Protein AF-A0A7Y5E3W0-F1 (afdb_monomer_lite)

pLDDT: mean 86.4, std 11.44, range [56.59, 98.62]

Radius of gyration: 54.81 Å; chains: 1; bounding box: 106×85×145 Å

Sequence (217 aa):
RQEARAKLEHLREQVIAARTARKDAIRQASERCRTERLAARERAKALRERAVAELREAVRLERLTARETCSLRRKDASSKDGVARARAELAAERAYRADLRRIEHNNKARTRAHPHVTYVERRTESDDEVRGNIPADLVPLFERVRRGIKGSARMSRTEAFLKYAEEHPDEVLELAEDKTDALIRELQRKEREAARALARGPKRRKYTPEELAAVPF

Foldseek 3Di:
DVVVVVVVVVVVVVVVVVVVVVVVVVVVVVVVVVVVVVVVVVVVVVVVVVVVVVVVVVVVVVVVVVVVVVVVVVCVVVPCVVVVVVVVVVVVVVVVVVVVVVVVVVVVVVCVVCVPQDPVNVQADDLVRLCVVDDVLCNVVCVVCVVVQTADNVGHSNRSSVVVCVVCVVSSVVSVVVVVVVVVVVVVVVVVVVVVVVVPPDPPPPDDPVRVVPDDD

Secondary structure (DSSP, 8-state):
-HHHHHHHHHHHHHHHHHHHHHHHHHHHHHHHHHHHHHHHHHHHHHHHHHHHHHHHHHHHHHHHHHHHHHHHHHHHHT-THHHHHHHHHHHHHHHHHHHHHHHHHHHHHHHHH-TT--HHHHHS--HHHHHHHS-GGGHHHHHHHTTT---BTTB-HHHHHHHHHHH-HHHHHHHHHHHHHHHHHHHHHHHHHHHHHHHS--------HHHHHT---

Structure (mmCIF, N/CA/C/O backbone):
data_AF-A0A7Y5E3W0-F1
#
_entry.id   AF-A0A7Y5E3W0-F1
#
loop_
_atom_site.group_PDB
_atom_site.id
_atom_site.type_symbol
_atom_site.label_atom_id
_atom_site.label_alt_id
_atom_site.label_comp_id
_atom_site.label_asym_id
_atom_site.label_entity_id
_atom_site.label_seq_id
_atom_site.pdbx_PDB_ins_code
_atom_site.Cartn_x
_atom_site.Cartn_y
_atom_site.Cartn_z
_atom_site.occupancy
_atom_site.B_iso_or_equiv
_atom_site.auth_seq_id
_atom_site.auth_comp_id
_atom_site.auth_asym_id
_atom_site.auth_atom_id
_atom_site.pdbx_PDB_model_num
ATOM 1 N N . ARG A 1 1 ? -60.551 -8.807 77.345 1.00 74.25 1 ARG A N 1
ATOM 2 C CA . ARG A 1 1 ? -59.116 -8.758 77.760 1.00 74.25 1 ARG A CA 1
ATOM 3 C C . ARG A 1 1 ? -58.242 -9.747 76.981 1.00 74.25 1 ARG A C 1
ATOM 5 O O . ARG A 1 1 ? -57.172 -9.339 76.556 1.00 74.25 1 ARG A O 1
ATOM 12 N N . GLN A 1 2 ? -58.663 -11.001 76.785 1.00 87.94 2 GLN A N 1
ATOM 13 C CA . GLN A 1 2 ? -57.901 -11.985 75.995 1.00 87.94 2 GLN A CA 1
ATOM 14 C C . GLN A 1 2 ? -57.784 -11.601 74.508 1.00 87.94 2 GLN A C 1
ATOM 16 O O . GLN A 1 2 ? -56.677 -11.578 73.985 1.00 87.94 2 GLN A O 1
ATOM 21 N N . GLU A 1 3 ? -58.870 -11.160 73.868 1.00 89.94 3 GLU A N 1
ATOM 22 C CA . GLU A 1 3 ? -58.856 -10.703 72.462 1.00 89.94 3 GLU A CA 1
ATOM 23 C C . GLU A 1 3 ? -57.866 -9.557 72.202 1.00 89.94 3 GLU A C 1
ATOM 25 O O . GLU A 1 3 ? -57.136 -9.556 71.215 1.00 89.94 3 GLU A O 1
ATOM 30 N N . ALA A 1 4 ? -57.786 -8.594 73.126 1.00 89.69 4 ALA A N 1
ATOM 31 C CA . ALA A 1 4 ? -56.841 -7.485 73.028 1.00 89.69 4 ALA A CA 1
ATOM 32 C C . ALA A 1 4 ? -55.374 -7.954 73.099 1.00 89.69 4 ALA A C 1
ATOM 34 O O . ALA A 1 4 ? -54.520 -7.362 72.442 1.00 89.69 4 ALA A O 1
ATOM 35 N N . ARG A 1 5 ? -55.078 -9.019 73.863 1.00 91.50 5 ARG A N 1
ATOM 36 C CA . ARG A 1 5 ? -53.737 -9.625 73.930 1.00 91.50 5 ARG A CA 1
ATOM 37 C C . ARG A 1 5 ? -53.403 -10.379 72.643 1.00 91.50 5 ARG A C 1
ATOM 39 O O . ARG A 1 5 ? -52.348 -10.119 72.077 1.00 91.50 5 ARG A O 1
ATOM 46 N N . ALA A 1 6 ? -54.330 -11.192 72.137 1.00 93.62 6 ALA A N 1
ATOM 47 C CA . ALA A 1 6 ? -54.163 -11.911 70.872 1.00 93.62 6 ALA A CA 1
ATOM 48 C C . ALA A 1 6 ? -53.932 -10.950 69.690 1.00 93.62 6 ALA A C 1
ATOM 50 O O . ALA A 1 6 ? -53.032 -11.149 68.877 1.00 93.62 6 ALA A O 1
ATOM 51 N N . LYS A 1 7 ? -54.678 -9.837 69.633 1.00 94.00 7 LYS A N 1
ATOM 52 C CA . LYS A 1 7 ? -54.471 -8.791 68.620 1.00 94.00 7 LYS A CA 1
ATOM 53 C C . LYS A 1 7 ? -53.084 -8.145 68.724 1.00 94.00 7 LYS A C 1
ATOM 55 O O . LYS A 1 7 ? -52.468 -7.848 67.705 1.00 94.00 7 LYS A O 1
ATOM 60 N N . LEU A 1 8 ? -52.586 -7.925 69.941 1.00 94.62 8 LEU A N 1
ATOM 61 C CA . LEU A 1 8 ? -51.249 -7.375 70.179 1.00 94.62 8 LEU A CA 1
ATOM 62 C C . LEU A 1 8 ? -50.135 -8.339 69.752 1.00 94.62 8 LEU A C 1
ATOM 64 O O . LEU A 1 8 ? -49.154 -7.897 69.159 1.00 94.62 8 LEU A O 1
ATOM 68 N N . GLU A 1 9 ? -50.280 -9.633 70.039 1.00 95.38 9 GLU A N 1
ATOM 69 C CA . GLU A 1 9 ? -49.346 -10.678 69.597 1.00 95.38 9 GLU A CA 1
ATOM 70 C C . GLU A 1 9 ? -49.300 -10.762 68.073 1.00 95.38 9 GLU A C 1
ATOM 72 O O . GLU A 1 9 ? -48.221 -10.650 67.493 1.00 95.38 9 GLU A O 1
ATOM 77 N N . HIS A 1 10 ? -50.463 -10.787 67.420 1.00 94.88 10 HIS A N 1
ATOM 78 C CA . HIS A 1 10 ? -50.545 -10.780 65.962 1.00 94.88 10 HIS A CA 1
ATOM 79 C C . HIS A 1 10 ? -49.868 -9.548 65.337 1.00 94.88 10 HIS A C 1
ATOM 81 O O . HIS A 1 10 ? -49.092 -9.666 64.390 1.00 94.88 10 HIS A O 1
ATOM 87 N N . LEU A 1 11 ? -50.093 -8.350 65.890 1.00 94.75 11 LEU A N 1
ATOM 88 C CA . LEU A 1 11 ? -49.417 -7.134 65.420 1.00 94.75 11 LEU A CA 1
ATOM 89 C C . LEU A 1 11 ? -47.895 -7.196 65.632 1.00 94.75 11 LEU A C 1
ATOM 91 O O . LEU A 1 11 ? -47.138 -6.706 64.794 1.00 94.75 11 LEU A O 1
ATOM 95 N N . ARG A 1 12 ? -47.418 -7.805 66.725 1.00 95.94 12 ARG A N 1
ATOM 96 C CA . ARG A 1 12 ? -45.977 -8.002 66.961 1.00 95.94 12 ARG A CA 1
ATOM 97 C C . ARG A 1 12 ? -45.369 -8.959 65.942 1.00 95.94 12 ARG A C 1
ATOM 99 O O . ARG A 1 12 ? -44.306 -8.652 65.406 1.00 95.94 12 ARG A O 1
ATOM 106 N N . GLU A 1 13 ? -46.044 -10.064 65.640 1.00 96.56 13 GLU A N 1
ATOM 107 C CA . GLU A 1 13 ? -45.634 -11.005 64.594 1.00 96.56 13 GLU A CA 1
ATOM 108 C C . GLU A 1 13 ? -45.575 -10.323 63.226 1.00 96.56 13 GLU A C 1
ATOM 110 O O . GLU A 1 13 ? -44.563 -10.433 62.534 1.00 96.56 13 GLU A O 1
ATOM 115 N N . GLN A 1 14 ? -46.593 -9.529 62.876 1.00 96.06 14 GLN A N 1
ATOM 116 C CA . GLN A 1 14 ? -46.598 -8.737 61.644 1.00 96.06 14 GLN A CA 1
ATOM 117 C C . GLN A 1 14 ? -45.416 -7.760 61.579 1.00 96.06 14 GLN A C 1
ATOM 119 O O . GLN A 1 14 ? -44.757 -7.653 60.544 1.00 96.06 14 GLN A O 1
ATOM 124 N N . VAL A 1 15 ? -45.094 -7.066 62.677 1.00 97.00 15 VAL A N 1
ATOM 125 C CA . VAL A 1 15 ? -43.944 -6.145 62.727 1.00 97.00 15 VAL A CA 1
ATOM 126 C C . VAL A 1 15 ? -42.619 -6.896 62.580 1.00 97.00 15 VAL A C 1
ATOM 128 O O . VAL A 1 15 ? -41.718 -6.413 61.888 1.00 97.00 15 VAL A O 1
ATOM 131 N N . ILE A 1 16 ? -42.474 -8.068 63.205 1.00 97.44 16 ILE A N 1
ATOM 132 C CA . ILE A 1 16 ? -41.278 -8.908 63.060 1.00 97.44 16 ILE A CA 1
ATOM 133 C C . ILE A 1 16 ? -41.147 -9.382 61.608 1.00 97.44 16 ILE A C 1
ATOM 135 O O . ILE A 1 16 ? -40.085 -9.187 61.016 1.00 97.44 16 ILE A O 1
ATOM 139 N N . ALA A 1 17 ? -42.224 -9.901 61.014 1.00 96.88 17 ALA A N 1
ATOM 140 C CA . ALA A 1 17 ? -42.260 -10.359 59.627 1.00 96.88 17 ALA A CA 1
ATOM 141 C C . ALA A 1 17 ? -41.953 -9.230 58.626 1.00 96.88 17 ALA A C 1
ATOM 143 O O . ALA A 1 17 ? -41.170 -9.406 57.696 1.00 96.88 17 ALA A O 1
ATOM 144 N N . ALA A 1 18 ? -42.492 -8.027 58.839 1.00 97.25 18 ALA A N 1
ATOM 145 C CA . ALA A 1 18 ? -42.183 -6.871 57.999 1.00 97.25 18 ALA A CA 1
ATOM 146 C C . ALA A 1 18 ? -40.703 -6.455 58.112 1.00 97.25 18 ALA A C 1
ATOM 148 O O . ALA A 1 18 ? -40.073 -6.071 57.123 1.00 97.25 18 ALA A O 1
ATOM 149 N N . ARG A 1 19 ? -40.112 -6.551 59.312 1.00 97.50 19 ARG A N 1
ATOM 150 C CA . ARG A 1 19 ? -38.686 -6.259 59.534 1.00 97.50 19 ARG A CA 1
ATOM 151 C C . ARG A 1 19 ? -37.774 -7.295 58.880 1.00 97.50 19 ARG A C 1
ATOM 153 O O . ARG A 1 19 ? -36.750 -6.895 58.324 1.00 97.50 19 ARG A O 1
ATOM 160 N N . THR A 1 20 ? -38.105 -8.585 58.946 1.00 97.44 20 THR A N 1
ATOM 161 C CA . THR A 1 20 ? -37.333 -9.641 58.268 1.00 97.44 20 THR A CA 1
ATOM 162 C C . THR A 1 20 ? -37.442 -9.491 56.755 1.00 97.44 20 THR A C 1
ATOM 164 O O . THR A 1 20 ? -36.410 -9.366 56.100 1.00 97.44 20 THR A O 1
ATOM 167 N N . ALA A 1 21 ? -38.655 -9.315 56.222 1.00 97.12 21 ALA A N 1
ATOM 168 C CA . ALA A 1 21 ? -38.884 -9.080 54.797 1.00 97.12 21 ALA A CA 1
ATOM 169 C C . ALA A 1 21 ? -38.104 -7.863 54.271 1.00 97.12 21 ALA A C 1
ATOM 171 O O . ALA A 1 21 ? -37.456 -7.940 53.228 1.00 97.12 21 ALA A O 1
ATOM 172 N N . ARG A 1 22 ? -38.085 -6.747 55.016 1.00 97.75 22 ARG A N 1
ATOM 173 C CA . ARG A 1 22 ? -37.280 -5.570 54.651 1.00 97.75 22 ARG A CA 1
ATOM 174 C C . ARG A 1 22 ? -35.782 -5.878 54.627 1.00 97.75 22 ARG A C 1
ATOM 176 O O . ARG A 1 22 ? -35.090 -5.434 53.713 1.00 97.75 22 ARG A O 1
ATOM 183 N N . LYS A 1 23 ? -35.262 -6.596 55.629 1.00 97.62 23 LYS A N 1
ATOM 184 C CA . LYS A 1 23 ? -33.840 -6.975 55.679 1.00 97.62 23 LYS A CA 1
ATOM 185 C C . LYS A 1 23 ? -33.464 -7.875 54.503 1.00 97.62 23 LYS A C 1
ATOM 187 O O . LYS A 1 23 ? -32.436 -7.633 53.873 1.00 97.62 23 LYS A O 1
ATOM 192 N N . ASP A 1 24 ? -34.302 -8.855 54.186 1.00 97.56 24 ASP A N 1
ATOM 193 C CA . ASP A 1 24 ? -34.062 -9.780 53.080 1.00 97.56 24 ASP A CA 1
ATOM 194 C C . ASP A 1 24 ? -34.153 -9.071 51.725 1.00 97.56 24 ASP A C 1
ATOM 196 O O . ASP A 1 24 ? -33.286 -9.277 50.879 1.00 97.56 24 ASP A O 1
ATOM 200 N N . ALA A 1 25 ? -35.104 -8.149 51.546 1.00 97.44 25 ALA A N 1
ATOM 201 C CA . ALA A 1 25 ? -35.188 -7.322 50.343 1.00 97.44 25 ALA A CA 1
ATOM 202 C C . ALA A 1 25 ? -33.927 -6.463 50.139 1.00 97.44 25 ALA A C 1
ATOM 204 O O . ALA A 1 25 ? -33.392 -6.401 49.032 1.00 97.44 25 ALA A O 1
ATOM 205 N N . ILE A 1 26 ? -33.403 -5.843 51.206 1.00 97.38 26 ILE A N 1
ATOM 206 C CA . ILE A 1 26 ? -32.149 -5.071 51.145 1.00 97.38 26 ILE A CA 1
ATOM 207 C C . ILE A 1 26 ? -30.963 -5.982 50.806 1.00 97.38 26 ILE A C 1
ATOM 209 O O . ILE A 1 26 ? -30.124 -5.607 49.982 1.00 97.38 26 ILE A O 1
ATOM 213 N N . ARG A 1 27 ? -30.887 -7.181 51.400 1.00 98.19 27 ARG A N 1
ATOM 214 C CA . ARG A 1 27 ? -29.829 -8.158 51.097 1.00 98.19 27 ARG A CA 1
ATOM 215 C C . ARG A 1 27 ? -29.880 -8.584 49.629 1.00 98.19 27 ARG A C 1
ATOM 217 O O . ARG A 1 27 ? -28.869 -8.471 48.944 1.00 98.19 27 ARG A O 1
ATOM 224 N N . GLN A 1 28 ? -31.054 -8.969 49.131 1.00 97.62 28 GLN A N 1
ATOM 225 C CA . GLN A 1 28 ? -31.249 -9.365 47.734 1.00 97.62 28 GLN A CA 1
ATOM 226 C C . GLN A 1 28 ? -30.912 -8.228 46.764 1.00 97.62 28 GLN A C 1
ATOM 228 O O . GLN A 1 28 ? -30.237 -8.457 45.763 1.00 97.62 28 GLN A O 1
ATOM 233 N N . ALA A 1 29 ? -31.330 -6.993 47.057 1.00 97.69 29 ALA A N 1
ATOM 234 C CA . ALA A 1 29 ? -30.972 -5.833 46.243 1.00 97.69 29 ALA A CA 1
ATOM 235 C C . ALA A 1 29 ? -29.450 -5.609 46.219 1.00 97.69 29 ALA A C 1
ATOM 237 O O . ALA A 1 29 ? -28.869 -5.397 45.157 1.00 97.69 29 ALA A O 1
ATOM 238 N N . SER A 1 30 ? -28.791 -5.731 47.374 1.00 97.56 30 SER A N 1
ATOM 239 C CA . SER A 1 30 ? -27.335 -5.583 47.491 1.00 97.56 30 SER A CA 1
ATOM 240 C C . SER A 1 30 ? -26.583 -6.665 46.709 1.00 97.56 30 SER A C 1
ATOM 242 O O . SER A 1 30 ? -25.589 -6.37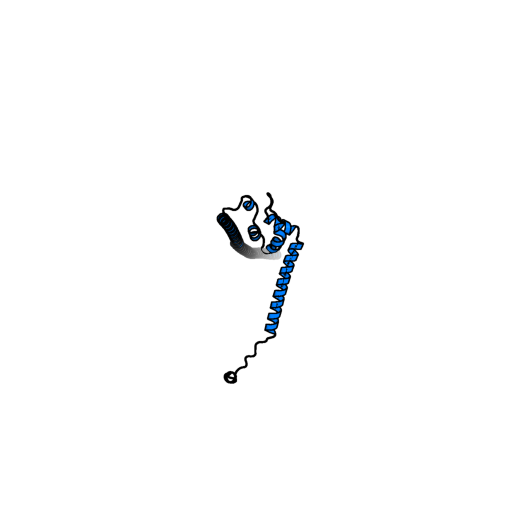6 46.040 1.00 97.56 30 SER A O 1
ATOM 244 N N . GLU A 1 31 ? -27.063 -7.908 46.762 1.00 98.19 31 GLU A N 1
ATOM 245 C CA . GLU A 1 31 ? -26.525 -9.031 45.991 1.00 98.19 31 GLU A CA 1
ATOM 246 C C . GLU A 1 31 ? -26.706 -8.816 44.488 1.00 98.19 31 GLU A C 1
ATOM 248 O O . GLU A 1 31 ? -25.731 -8.931 43.744 1.00 98.19 31 GLU A O 1
ATOM 253 N N . ARG A 1 32 ? -27.899 -8.399 44.044 1.00 97.75 32 ARG A N 1
ATOM 254 C CA . ARG A 1 32 ? -28.160 -8.047 42.639 1.00 97.75 32 ARG A CA 1
ATOM 255 C C . ARG A 1 32 ? -27.200 -6.964 42.159 1.00 97.75 32 ARG A C 1
ATOM 257 O O . ARG A 1 32 ? -26.442 -7.216 41.225 1.00 97.75 32 ARG A O 1
ATOM 264 N N . CYS A 1 33 ? -27.097 -5.837 42.864 1.00 98.19 33 CYS A N 1
ATOM 265 C 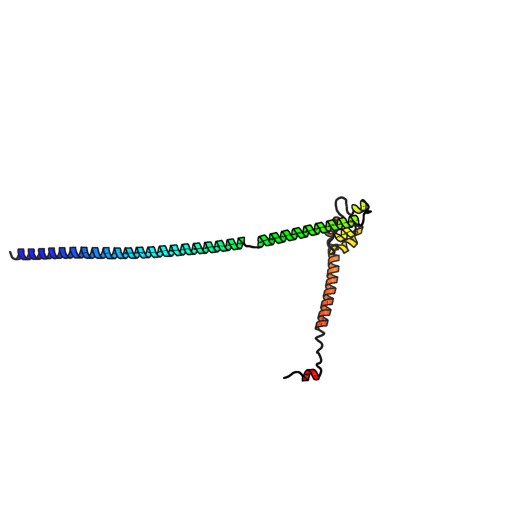CA . CYS A 1 33 ? -26.161 -4.771 42.498 1.00 98.19 33 CYS A CA 1
ATOM 266 C C . CYS A 1 33 ? -24.700 -5.251 42.472 1.00 98.19 33 CYS A C 1
ATOM 268 O O . CYS A 1 33 ? -23.926 -4.862 41.594 1.00 98.19 33 CYS A O 1
ATOM 270 N N . ARG A 1 34 ? -24.294 -6.126 43.405 1.00 98.19 34 ARG A N 1
ATOM 271 C CA . ARG A 1 34 ? -22.947 -6.713 43.401 1.00 98.19 34 ARG A CA 1
ATOM 272 C C . ARG A 1 34 ? -22.718 -7.577 42.161 1.00 98.19 34 ARG A C 1
ATOM 274 O O . ARG A 1 34 ? -21.669 -7.435 41.530 1.00 98.19 34 ARG A O 1
ATOM 281 N N . THR A 1 35 ? -23.664 -8.450 41.819 1.00 98.25 35 THR A N 1
ATOM 282 C CA . THR A 1 35 ? -23.572 -9.320 40.636 1.00 98.25 35 THR A CA 1
ATOM 283 C C . THR A 1 35 ? -23.563 -8.515 39.340 1.00 98.25 35 THR A C 1
ATOM 285 O O . THR A 1 35 ? -22.706 -8.743 38.490 1.00 98.25 35 THR A O 1
ATOM 288 N N . GLU A 1 36 ? -24.417 -7.499 39.223 1.00 97.56 36 GLU A N 1
ATOM 289 C CA . GLU A 1 36 ? -24.466 -6.602 38.069 1.00 97.56 36 GLU A CA 1
ATOM 290 C C . GLU A 1 36 ? -23.167 -5.817 37.901 1.00 97.56 36 GLU A C 1
ATOM 292 O O . GLU A 1 36 ? -22.657 -5.710 36.787 1.00 97.56 36 GLU A O 1
ATOM 297 N N . ARG A 1 37 ? -22.580 -5.322 38.999 1.00 98.25 37 ARG A N 1
ATOM 298 C CA . ARG A 1 37 ? -21.290 -4.621 38.967 1.00 98.25 37 ARG A CA 1
ATOM 299 C C . ARG A 1 37 ? -20.159 -5.529 38.488 1.00 98.25 37 ARG A C 1
ATOM 301 O O . ARG A 1 37 ? -19.314 -5.091 37.710 1.00 98.25 37 ARG A O 1
ATOM 308 N N . LEU A 1 38 ? -20.130 -6.784 38.940 1.00 98.38 38 LEU A N 1
ATOM 309 C CA . LEU A 1 38 ? -19.152 -7.766 38.466 1.00 98.38 38 LEU A CA 1
ATOM 310 C C . LEU A 1 38 ? -19.371 -8.087 36.984 1.00 98.38 38 LEU A C 1
ATOM 312 O O . LEU A 1 38 ? -18.422 -8.034 36.207 1.00 98.38 38 LEU A O 1
ATOM 316 N N . ALA A 1 39 ? -20.617 -8.313 36.567 1.00 98.19 39 ALA A N 1
ATOM 317 C CA . ALA A 1 39 ? -20.950 -8.554 35.168 1.00 98.19 39 ALA A CA 1
ATOM 318 C C . ALA A 1 39 ? -20.587 -7.355 34.272 1.00 98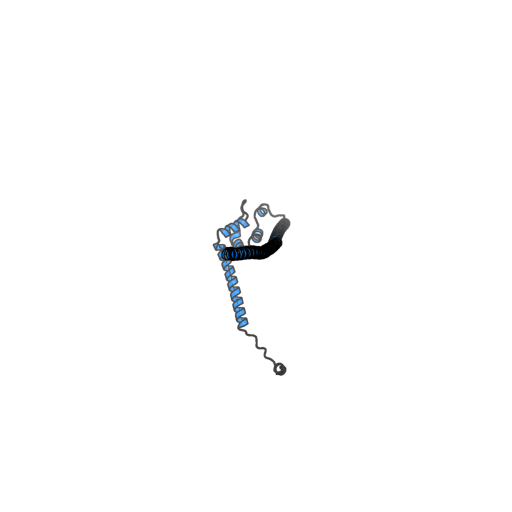.19 39 ALA A C 1
ATOM 320 O O . ALA A 1 39 ? -20.054 -7.535 33.181 1.00 98.19 39 ALA A O 1
ATOM 321 N N . ALA A 1 40 ? -20.819 -6.123 34.733 1.00 98.12 40 ALA A N 1
ATOM 322 C CA . ALA A 1 40 ? -20.419 -4.908 34.028 1.00 98.12 40 ALA A CA 1
ATOM 323 C C . ALA A 1 40 ? -18.895 -4.802 33.889 1.00 98.12 40 ALA A C 1
ATOM 325 O O . ALA A 1 40 ? -18.405 -4.448 32.817 1.00 98.12 40 ALA A O 1
ATOM 326 N N . ARG A 1 41 ? -18.142 -5.162 34.936 1.00 98.38 41 ARG A N 1
ATOM 327 C CA . ARG A 1 41 ? -16.676 -5.204 34.896 1.00 98.38 41 ARG A CA 1
ATOM 328 C C . ARG A 1 41 ? -16.163 -6.217 33.873 1.00 98.38 41 ARG A C 1
ATOM 330 O O . ARG A 1 41 ? -15.279 -5.871 33.094 1.00 98.38 41 ARG A O 1
ATOM 337 N N . GLU A 1 42 ? -16.726 -7.423 33.837 1.00 98.56 42 GLU A N 1
ATOM 338 C CA . GLU A 1 42 ? -16.336 -8.445 32.857 1.00 98.56 42 GLU A CA 1
ATOM 339 C C . GLU A 1 42 ? -16.694 -8.029 31.425 1.00 98.56 42 GLU A C 1
ATOM 341 O O . GLU A 1 42 ? -15.865 -8.155 30.525 1.00 98.56 42 GLU A O 1
ATOM 346 N N . ARG A 1 43 ? -17.871 -7.422 31.208 1.00 98.25 43 ARG A N 1
ATOM 347 C CA . ARG A 1 43 ? -18.225 -6.840 29.900 1.00 98.25 43 ARG A CA 1
ATOM 348 C C . ARG A 1 43 ? -17.231 -5.760 29.469 1.00 98.25 43 ARG A C 1
ATOM 350 O O . ARG A 1 43 ? -16.774 -5.776 28.330 1.00 98.25 43 ARG A O 1
ATOM 357 N N . ALA A 1 44 ? -16.863 -4.849 30.370 1.00 98.12 44 ALA A N 1
ATOM 358 C CA . ALA A 1 44 ? -15.890 -3.797 30.079 1.00 98.12 44 ALA A CA 1
ATOM 359 C C . ALA A 1 44 ? -14.496 -4.367 29.767 1.00 98.12 44 ALA A C 1
ATOM 361 O O . ALA A 1 44 ? -13.825 -3.895 28.849 1.00 98.12 44 ALA A O 1
ATOM 362 N N . LYS A 1 45 ? -14.073 -5.410 30.491 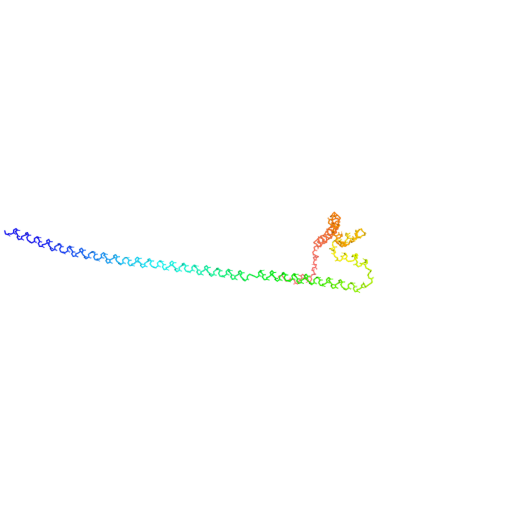1.00 98.56 45 LYS A N 1
ATOM 363 C CA . LYS A 1 45 ? -12.815 -6.118 30.233 1.00 98.56 45 LYS A CA 1
ATOM 364 C C . LYS A 1 45 ? -12.818 -6.770 28.848 1.00 98.56 45 LYS A C 1
ATOM 366 O O . LYS A 1 45 ? -11.891 -6.532 28.080 1.00 98.56 45 LYS A O 1
ATOM 371 N N . ALA A 1 46 ? -13.883 -7.492 28.500 1.00 98.25 46 ALA A N 1
ATOM 372 C CA . ALA A 1 46 ? -14.027 -8.128 27.193 1.00 98.25 46 ALA A CA 1
ATOM 373 C C . ALA A 1 46 ? -14.029 -7.106 26.041 1.00 98.25 46 ALA A C 1
ATOM 375 O O . ALA A 1 46 ? -13.382 -7.324 25.018 1.00 98.25 46 ALA A O 1
ATOM 376 N N . LEU A 1 47 ? -14.707 -5.963 26.208 1.00 98.25 47 LEU A N 1
ATOM 377 C CA . LEU A 1 47 ? -14.679 -4.873 25.225 1.00 98.25 47 LEU A CA 1
ATOM 378 C C . LEU A 1 47 ? -13.269 -4.305 25.046 1.00 98.25 47 LEU A C 1
ATOM 380 O O . LEU A 1 47 ? -12.821 -4.114 23.918 1.00 98.25 47 LEU A O 1
ATOM 384 N N . ARG A 1 48 ? -12.548 -4.078 26.149 1.00 98.50 48 ARG A N 1
ATOM 385 C CA . ARG A 1 48 ? -11.166 -3.593 26.102 1.00 98.50 48 ARG A CA 1
ATOM 386 C C . ARG A 1 48 ? -10.243 -4.581 25.392 1.00 98.50 48 ARG A C 1
ATOM 388 O O . ARG A 1 48 ? -9.420 -4.159 24.589 1.00 98.50 48 ARG A O 1
ATOM 395 N N . GLU A 1 49 ? -10.359 -5.871 25.689 1.00 98.56 49 GLU A N 1
ATOM 396 C CA . GLU A 1 49 ? -9.549 -6.914 25.051 1.00 98.56 49 GLU A CA 1
ATOM 397 C C . GLU A 1 49 ? -9.785 -6.965 23.538 1.00 98.56 49 GLU A C 1
ATOM 399 O O . GLU A 1 49 ? -8.816 -6.972 22.779 1.00 98.56 49 GLU A O 1
ATOM 404 N N . ARG A 1 50 ? -11.050 -6.900 23.098 1.00 98.38 50 ARG A N 1
ATOM 405 C CA . ARG A 1 50 ? -11.409 -6.834 21.671 1.00 98.38 50 ARG A CA 1
ATOM 406 C C . ARG A 1 50 ? -10.840 -5.592 20.994 1.00 98.38 50 ARG A C 1
ATOM 408 O O . ARG A 1 50 ? -10.125 -5.724 20.008 1.00 98.38 50 ARG A O 1
ATOM 415 N N . ALA A 1 51 ? -11.059 -4.411 21.572 1.00 98.44 51 ALA A N 1
ATOM 416 C CA . ALA A 1 51 ? -10.560 -3.157 21.011 1.00 98.44 51 ALA A CA 1
ATOM 417 C C . ALA A 1 51 ? -9.024 -3.141 20.896 1.00 98.44 51 ALA A C 1
ATOM 419 O O . ALA A 1 51 ? -8.466 -2.691 19.898 1.00 98.44 51 ALA A O 1
ATOM 420 N N . VAL A 1 52 ? -8.312 -3.667 21.899 1.00 98.44 52 VAL A N 1
ATOM 421 C CA . VAL A 1 52 ? -6.845 -3.771 21.852 1.00 98.44 52 VAL A CA 1
ATOM 422 C C . VAL A 1 52 ? -6.389 -4.777 20.793 1.00 98.44 52 VAL A C 1
ATOM 424 O O . VAL A 1 52 ? -5.384 -4.527 20.127 1.00 98.44 52 VAL A O 1
ATOM 427 N N . ALA A 1 53 ? -7.089 -5.901 20.627 1.00 98.25 53 ALA A N 1
ATOM 428 C CA . ALA A 1 53 ? -6.779 -6.875 19.584 1.00 98.25 53 ALA A CA 1
ATOM 429 C C . ALA A 1 53 ? -6.973 -6.276 18.181 1.00 98.25 53 ALA A C 1
ATOM 431 O O . ALA A 1 53 ? -6.061 -6.355 17.362 1.00 98.25 53 ALA A O 1
ATOM 432 N N . GLU A 1 54 ? -8.094 -5.596 17.941 1.00 98.31 54 GLU A N 1
ATOM 433 C CA . GLU A 1 54 ? -8.379 -4.898 16.680 1.00 98.31 54 GLU A CA 1
ATOM 434 C C . GLU A 1 54 ? -7.316 -3.838 16.361 1.00 98.31 54 GLU A C 1
ATOM 436 O O . GLU A 1 54 ? -6.770 -3.818 15.259 1.00 98.31 54 GLU A O 1
ATOM 441 N N . LEU A 1 55 ? -6.939 -3.009 17.343 1.00 98.38 55 LEU A N 1
ATOM 442 C CA . LEU A 1 55 ? -5.881 -2.008 17.168 1.00 98.38 55 LEU A CA 1
ATOM 443 C C . LEU A 1 55 ? -4.522 -2.641 16.844 1.00 98.38 55 LEU A C 1
ATOM 445 O O . LEU A 1 55 ? -3.777 -2.120 16.013 1.00 98.38 55 LEU A O 1
ATOM 449 N N . ARG A 1 56 ? -4.178 -3.763 17.487 1.00 98.50 56 ARG A N 1
ATOM 450 C CA . ARG A 1 56 ? -2.929 -4.487 17.202 1.00 98.50 56 ARG A CA 1
ATOM 451 C C . ARG A 1 56 ? -2.915 -5.039 15.784 1.00 98.50 56 ARG A C 1
ATOM 453 O O . ARG A 1 56 ? -1.891 -4.920 15.113 1.00 98.50 56 ARG A O 1
ATOM 460 N N . GLU A 1 57 ? -4.027 -5.608 15.334 1.00 98.50 57 GLU A N 1
ATOM 461 C CA . GLU A 1 57 ? -4.167 -6.120 13.973 1.00 98.50 57 GLU A CA 1
ATOM 462 C C . GLU A 1 57 ? -4.092 -5.004 12.931 1.00 98.50 57 GLU A C 1
ATOM 464 O O . GLU A 1 57 ? -3.329 -5.122 11.973 1.00 98.50 57 GLU A O 1
ATOM 469 N N . ALA A 1 58 ? -4.765 -3.875 13.164 1.00 98.06 58 ALA A N 1
ATOM 470 C CA . ALA A 1 58 ? -4.670 -2.705 12.296 1.00 98.06 58 ALA A CA 1
ATOM 471 C C . ALA A 1 58 ? -3.218 -2.204 12.176 1.00 98.06 58 ALA A C 1
ATOM 473 O O . ALA A 1 58 ? -2.694 -2.059 11.075 1.00 98.06 58 ALA A O 1
ATOM 474 N N . VAL A 1 59 ? -2.514 -2.038 13.303 1.00 98.50 59 VAL A N 1
ATOM 475 C CA . VAL A 1 59 ? -1.097 -1.631 13.306 1.00 98.50 59 VAL A CA 1
ATOM 476 C C . VAL A 1 59 ? -0.205 -2.659 12.604 1.00 98.50 59 VAL A C 1
ATOM 478 O O . VAL A 1 59 ? 0.765 -2.287 11.939 1.00 98.50 59 VAL A O 1
ATOM 481 N N . ARG A 1 60 ? -0.493 -3.958 12.747 1.00 98.62 60 ARG A N 1
ATOM 482 C CA . ARG A 1 60 ? 0.241 -5.025 12.058 1.00 98.62 60 ARG A CA 1
ATOM 483 C C . ARG A 1 60 ? 0.076 -4.913 10.543 1.00 98.62 60 ARG A C 1
ATOM 485 O O . ARG A 1 60 ? 1.086 -4.967 9.842 1.00 98.62 60 ARG A O 1
ATOM 492 N N . LEU A 1 61 ? -1.152 -4.729 10.062 1.00 98.50 61 LEU A N 1
ATOM 493 C CA . LEU A 1 61 ? -1.450 -4.565 8.639 1.00 98.50 61 LEU A CA 1
ATOM 494 C C . LEU A 1 61 ? -0.778 -3.313 8.070 1.00 98.50 61 LEU A C 1
ATOM 496 O O . LEU A 1 61 ? -0.043 -3.432 7.098 1.00 98.50 61 LEU A O 1
ATOM 500 N N . GLU A 1 62 ? -0.901 -2.162 8.734 1.00 98.44 62 GLU A N 1
ATOM 501 C CA . GLU A 1 62 ? -0.239 -0.913 8.319 1.00 98.44 62 GLU A CA 1
ATOM 502 C C . GLU A 1 62 ? 1.288 -1.051 8.222 1.00 98.44 62 GLU A C 1
ATOM 504 O O . GLU A 1 62 ? 1.948 -0.523 7.326 1.00 98.44 62 GLU A O 1
ATOM 509 N N . ARG A 1 63 ? 1.901 -1.813 9.133 1.00 98.56 63 ARG A N 1
ATOM 510 C CA . ARG A 1 63 ? 3.342 -2.092 9.060 1.00 98.56 63 ARG A CA 1
ATOM 511 C C . ARG A 1 63 ? 3.702 -2.983 7.877 1.00 98.56 63 ARG A C 1
ATOM 513 O O . ARG A 1 63 ? 4.778 -2.802 7.305 1.00 98.56 63 ARG A O 1
ATOM 520 N N . LEU A 1 64 ? 2.863 -3.961 7.542 1.00 98.50 64 LEU A N 1
ATOM 521 C CA . LEU A 1 64 ? 3.083 -4.834 6.390 1.00 98.50 64 LEU A CA 1
ATOM 522 C C . LEU A 1 64 ? 2.934 -4.052 5.084 1.00 98.50 64 LEU A C 1
ATOM 524 O O . LEU A 1 64 ? 3.863 -4.070 4.278 1.00 98.50 64 LEU A O 1
ATOM 528 N N . THR A 1 65 ? 1.862 -3.275 4.933 1.00 98.19 65 THR A N 1
ATOM 529 C CA . THR A 1 65 ? 1.636 -2.431 3.749 1.00 98.19 65 THR A CA 1
ATOM 530 C C . THR A 1 65 ? 2.762 -1.412 3.569 1.00 98.19 65 THR A C 1
ATOM 532 O O . THR A 1 65 ? 3.281 -1.244 2.462 1.00 98.19 65 THR A O 1
ATOM 535 N N . ALA A 1 66 ? 3.234 -0.783 4.651 1.00 98.06 66 ALA A N 1
ATOM 536 C CA . ALA A 1 66 ? 4.371 0.133 4.602 1.00 98.06 66 ALA A CA 1
ATOM 537 C C . ALA A 1 66 ? 5.671 -0.569 4.167 1.00 98.06 66 ALA A C 1
ATOM 539 O O . ALA A 1 66 ? 6.439 -0.020 3.372 1.00 98.06 66 ALA A O 1
ATOM 540 N N . ARG A 1 67 ? 5.926 -1.794 4.651 1.00 98.06 67 ARG A N 1
ATOM 541 C CA . ARG A 1 67 ? 7.093 -2.601 4.246 1.00 98.06 67 ARG A CA 1
ATOM 542 C C . ARG A 1 67 ? 7.027 -3.001 2.778 1.00 98.06 67 ARG A C 1
ATOM 544 O O . ARG A 1 67 ? 8.035 -2.881 2.085 1.00 98.06 67 ARG A O 1
ATOM 551 N N . GLU A 1 68 ? 5.870 -3.448 2.308 1.00 98.00 68 GLU A N 1
ATOM 552 C CA . GLU A 1 68 ? 5.645 -3.813 0.908 1.00 98.00 68 GLU A CA 1
ATOM 553 C C . GLU A 1 68 ? 5.825 -2.602 -0.003 1.00 98.00 68 GLU A C 1
ATOM 555 O O . GLU A 1 68 ? 6.612 -2.656 -0.945 1.00 98.00 68 GLU A O 1
ATOM 560 N N . THR A 1 69 ? 5.211 -1.471 0.344 1.00 97.81 69 THR A N 1
ATOM 561 C CA . THR A 1 69 ? 5.355 -0.211 -0.397 1.00 97.81 69 THR A CA 1
ATOM 562 C C . THR A 1 69 ? 6.814 0.239 -0.452 1.00 97.81 69 THR A C 1
ATOM 564 O O . THR A 1 69 ? 7.308 0.640 -1.504 1.00 97.81 69 THR A O 1
ATOM 567 N N . CYS A 1 70 ? 7.539 0.148 0.666 1.00 97.94 70 CYS A N 1
ATOM 568 C CA . CYS A 1 70 ? 8.966 0.461 0.712 1.00 97.94 70 CYS A CA 1
ATOM 569 C C . CYS A 1 70 ? 9.788 -0.502 -0.161 1.00 97.94 70 CYS A C 1
ATOM 571 O O . CYS A 1 70 ? 10.674 -0.066 -0.895 1.00 97.94 70 CYS A O 1
ATOM 573 N N . SER A 1 71 ? 9.471 -1.800 -0.132 1.00 97.06 71 SER A N 1
ATOM 574 C CA . SER A 1 71 ? 10.114 -2.811 -0.976 1.00 97.06 71 SER A CA 1
ATOM 575 C C . SER A 1 71 ? 9.896 -2.529 -2.462 1.00 97.06 71 SER A C 1
ATOM 577 O O . SER A 1 71 ? 10.859 -2.556 -3.226 1.00 97.06 71 SER A O 1
ATOM 579 N N . LEU A 1 72 ? 8.664 -2.199 -2.860 1.00 95.69 72 LEU A N 1
ATOM 580 C CA . LEU A 1 72 ? 8.322 -1.824 -4.232 1.00 95.69 72 LEU A CA 1
ATOM 581 C C . LEU A 1 72 ? 9.080 -0.569 -4.660 1.00 95.69 72 LEU A C 1
ATOM 583 O O . LEU A 1 72 ? 9.847 -0.631 -5.611 1.00 95.69 72 LEU A O 1
ATOM 587 N N . ARG A 1 73 ? 9.016 0.514 -3.875 1.00 93.31 73 ARG A N 1
ATOM 588 C CA . ARG A 1 73 ? 9.777 1.745 -4.156 1.00 93.31 73 ARG A CA 1
ATOM 589 C C . ARG A 1 73 ? 11.276 1.492 -4.278 1.00 93.31 73 ARG A C 1
ATOM 591 O O . ARG A 1 73 ? 11.936 2.087 -5.123 1.00 93.31 73 ARG A O 1
ATOM 598 N N . ARG A 1 74 ? 11.832 0.606 -3.448 1.00 94.06 74 ARG A N 1
ATOM 599 C CA . ARG A 1 74 ? 13.248 0.232 -3.520 1.00 94.06 74 ARG A CA 1
ATOM 600 C C . ARG A 1 74 ? 13.562 -0.569 -4.783 1.00 94.06 74 ARG A C 1
ATOM 602 O O . ARG A 1 74 ? 14.625 -0.357 -5.359 1.00 94.06 74 ARG A O 1
ATOM 609 N N . LYS A 1 75 ? 12.676 -1.470 -5.213 1.00 90.31 75 LYS A N 1
ATOM 610 C CA . LYS A 1 75 ? 12.813 -2.199 -6.483 1.00 90.31 75 LYS A CA 1
ATOM 611 C C . LYS A 1 75 ? 12.721 -1.251 -7.673 1.00 90.31 75 LYS A C 1
ATOM 613 O O . LYS A 1 75 ? 13.584 -1.326 -8.538 1.00 90.31 75 LYS A O 1
ATOM 618 N N . ASP A 1 76 ? 11.766 -0.327 -7.662 1.00 87.25 76 ASP A N 1
ATOM 619 C CA . ASP A 1 76 ? 11.580 0.672 -8.716 1.00 87.25 76 ASP A CA 1
ATOM 620 C C . ASP A 1 76 ? 12.797 1.595 -8.817 1.00 87.25 76 ASP A C 1
ATOM 622 O O . ASP A 1 76 ? 13.350 1.789 -9.898 1.00 87.25 76 ASP A O 1
ATOM 626 N N . ALA A 1 77 ? 13.298 2.087 -7.679 1.00 85.75 77 ALA A N 1
ATOM 627 C CA . ALA A 1 77 ? 14.523 2.884 -7.625 1.00 85.75 77 ALA A CA 1
ATOM 628 C C . ALA A 1 77 ? 15.769 2.083 -8.039 1.00 85.75 77 ALA A C 1
ATOM 630 O O . ALA A 1 77 ? 16.704 2.632 -8.616 1.00 85.75 77 ALA A O 1
ATOM 631 N N . SER A 1 78 ? 15.790 0.778 -7.755 1.00 80.00 78 SER A N 1
ATOM 632 C CA . SER A 1 78 ? 16.853 -0.133 -8.183 1.00 80.00 78 SER A CA 1
ATOM 633 C C . SER A 1 78 ? 16.655 -0.658 -9.609 1.00 80.00 78 SER A C 1
ATOM 635 O O . SER A 1 78 ? 17.489 -1.456 -10.061 1.00 80.00 78 SER A O 1
ATOM 637 N N . SER A 1 79 ? 15.581 -0.273 -10.311 1.00 78.31 79 SER A N 1
ATOM 638 C CA . SER A 1 79 ? 15.332 -0.735 -11.672 1.00 78.31 79 SER A CA 1
ATOM 639 C C . SER A 1 79 ? 16.500 -0.290 -12.550 1.00 78.31 79 SER A C 1
ATOM 641 O O . SER A 1 79 ? 16.825 0.889 -12.704 1.00 78.31 79 SER A O 1
ATOM 643 N N . LYS A 1 80 ? 17.220 -1.281 -13.076 1.00 72.38 80 LYS A N 1
ATOM 644 C CA . LYS A 1 80 ? 18.441 -1.055 -13.854 1.00 72.38 80 LYS A CA 1
ATOM 645 C C . LYS A 1 80 ? 18.130 -0.495 -15.238 1.00 72.38 80 LYS A C 1
ATOM 647 O O . LYS A 1 80 ? 19.055 -0.109 -15.940 1.00 72.38 80 LYS A O 1
ATOM 652 N N . ASP A 1 81 ? 16.858 -0.408 -15.608 1.00 76.50 81 ASP A N 1
ATOM 653 C CA . ASP A 1 81 ? 16.409 -0.101 -16.961 1.00 76.50 81 ASP A CA 1
ATOM 654 C C . ASP A 1 81 ? 16.704 1.343 -17.358 1.00 76.50 81 ASP A C 1
ATOM 656 O O . ASP A 1 81 ? 17.027 1.605 -18.513 1.00 76.50 81 ASP A O 1
ATOM 660 N N . GLY A 1 82 ? 16.646 2.293 -16.418 1.00 80.44 82 GLY A N 1
ATOM 661 C CA . GLY A 1 82 ? 17.056 3.677 -16.684 1.00 80.44 82 GLY A CA 1
ATOM 662 C C . GLY A 1 82 ? 18.556 3.779 -16.966 1.00 80.44 82 GLY A C 1
ATOM 663 O O . GLY A 1 82 ? 18.976 4.350 -17.969 1.00 80.44 82 GLY A O 1
ATOM 664 N N . VAL A 1 83 ? 19.375 3.150 -16.119 1.00 85.25 83 VAL A N 1
ATOM 665 C CA . VAL A 1 83 ? 20.840 3.162 -16.259 1.00 85.25 83 VAL A CA 1
ATOM 666 C C . VAL A 1 83 ? 21.295 2.353 -17.475 1.00 85.25 83 VAL A C 1
ATOM 668 O O . VAL A 1 83 ? 22.220 2.762 -18.171 1.00 85.25 83 VAL A O 1
ATOM 671 N N . ALA A 1 84 ? 20.662 1.213 -17.754 1.00 85.62 84 ALA A N 1
ATOM 672 C CA . ALA A 1 84 ? 20.964 0.378 -18.910 1.00 85.62 84 ALA A CA 1
ATOM 673 C C . ALA A 1 84 ? 20.619 1.095 -20.221 1.00 85.62 84 ALA A C 1
ATOM 675 O O . ALA A 1 84 ? 21.459 1.113 -21.118 1.00 85.62 84 ALA A O 1
ATOM 676 N N . ARG A 1 85 ? 19.450 1.754 -20.304 1.00 88.19 85 ARG A N 1
ATOM 677 C CA . ARG A 1 85 ? 19.082 2.593 -21.457 1.00 88.19 85 ARG A CA 1
ATOM 678 C C . ARG A 1 85 ? 20.059 3.746 -21.654 1.00 88.19 85 ARG A C 1
ATOM 680 O O . ARG A 1 85 ? 20.629 3.856 -22.731 1.00 88.19 85 ARG A O 1
ATOM 687 N N . ALA A 1 86 ? 20.365 4.506 -20.601 1.00 91.38 86 ALA A N 1
ATOM 688 C CA . ALA A 1 86 ? 21.331 5.604 -20.688 1.00 91.38 86 ALA A CA 1
ATOM 689 C C . ALA A 1 86 ? 22.733 5.129 -21.121 1.00 91.38 86 ALA A C 1
ATOM 691 O O . ALA A 1 86 ? 23.421 5.796 -21.892 1.00 91.38 86 ALA A O 1
ATOM 692 N N . ARG A 1 87 ? 23.173 3.948 -20.661 1.00 93.94 87 ARG A N 1
ATOM 693 C CA . ARG A 1 87 ? 24.440 3.344 -21.107 1.00 93.94 87 ARG A CA 1
ATOM 694 C C . ARG A 1 87 ? 24.395 2.922 -22.573 1.00 93.94 87 ARG A C 1
ATOM 696 O O . ARG A 1 87 ? 25.392 3.113 -23.266 1.00 93.94 87 ARG A O 1
ATOM 703 N N . ALA A 1 88 ? 23.281 2.354 -23.031 1.00 94.19 88 ALA A N 1
ATOM 704 C CA . ALA A 1 88 ? 23.092 1.968 -24.425 1.00 94.19 88 ALA A CA 1
ATOM 705 C C . ALA A 1 88 ? 23.079 3.196 -25.350 1.00 94.19 88 ALA A C 1
ATOM 707 O O . ALA A 1 88 ? 23.777 3.199 -26.359 1.00 94.19 88 ALA A O 1
ATOM 708 N N . GLU A 1 89 ? 22.378 4.264 -24.965 1.00 95.88 89 GLU A N 1
ATOM 709 C CA . GLU A 1 89 ? 22.363 5.544 -25.685 1.00 95.88 89 GLU A CA 1
ATOM 710 C C . GLU A 1 89 ? 23.765 6.155 -25.773 1.00 95.88 89 GLU A C 1
ATOM 712 O O . GLU A 1 89 ? 24.230 6.492 -26.861 1.00 95.88 89 GLU A O 1
ATOM 717 N N . LEU A 1 90 ? 24.499 6.204 -24.655 1.00 97.25 90 LEU A N 1
ATOM 718 C CA . LEU A 1 90 ? 25.876 6.701 -24.643 1.00 97.25 90 LEU A CA 1
ATOM 719 C C . LEU A 1 90 ? 26.808 5.850 -25.522 1.00 97.25 90 LEU A C 1
ATOM 721 O O . LEU A 1 90 ? 27.717 6.379 -26.165 1.0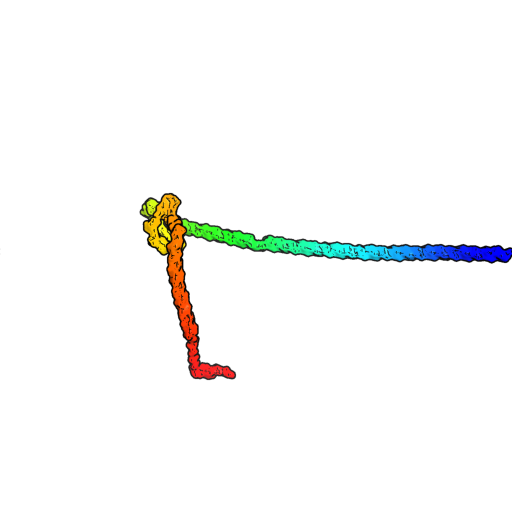0 97.25 90 LEU A O 1
ATOM 725 N N . ALA A 1 91 ? 26.622 4.528 -25.540 1.00 97.56 91 ALA A N 1
ATOM 726 C CA . ALA A 1 91 ? 27.389 3.635 -26.403 1.00 97.56 91 ALA A CA 1
ATOM 727 C C . ALA A 1 91 ? 27.077 3.882 -27.888 1.00 97.56 91 ALA A C 1
ATOM 729 O O . ALA A 1 91 ? 28.009 3.972 -28.689 1.00 97.56 91 ALA A O 1
ATOM 730 N N . ALA A 1 92 ? 25.800 4.063 -28.238 1.00 96.38 92 ALA A N 1
ATOM 731 C CA . ALA A 1 92 ? 25.369 4.398 -29.592 1.00 96.38 92 ALA A CA 1
ATOM 732 C C . ALA A 1 92 ? 25.936 5.753 -30.050 1.00 96.38 92 ALA A C 1
ATOM 734 O O . ALA A 1 92 ? 26.487 5.854 -31.145 1.00 96.38 92 ALA A O 1
ATOM 735 N N . GLU A 1 93 ? 25.905 6.776 -29.192 1.00 96.69 93 GLU A N 1
ATOM 736 C CA . GLU A 1 93 ? 26.470 8.095 -29.502 1.00 96.69 93 GLU A CA 1
ATOM 737 C C . GLU A 1 93 ? 27.993 8.030 -29.712 1.00 96.69 93 GLU A C 1
ATOM 739 O O . GLU A 1 93 ? 28.542 8.662 -30.619 1.00 96.69 93 GLU A O 1
ATOM 744 N N . ARG A 1 94 ? 28.702 7.231 -28.903 1.00 97.44 94 ARG A N 1
ATOM 745 C CA . ARG A 1 94 ? 30.144 7.000 -29.078 1.00 97.44 94 ARG A CA 1
ATOM 746 C C . ARG A 1 94 ? 30.456 6.296 -30.394 1.00 97.44 94 ARG A C 1
ATOM 748 O O . ARG A 1 94 ? 31.416 6.697 -31.051 1.00 97.44 94 ARG A O 1
ATOM 755 N N . ALA A 1 95 ? 29.667 5.291 -30.772 1.00 95.31 95 ALA A N 1
ATOM 756 C CA . ALA A 1 95 ? 29.815 4.599 -32.050 1.00 95.31 95 ALA A CA 1
ATOM 757 C C . ALA A 1 95 ? 29.605 5.569 -33.221 1.00 95.31 95 ALA A C 1
ATOM 759 O O . ALA A 1 95 ? 30.485 5.702 -34.067 1.00 95.31 95 ALA A O 1
ATOM 760 N N . TYR A 1 96 ? 28.526 6.355 -33.183 1.00 93.94 96 TYR A N 1
ATOM 761 C CA . TYR A 1 96 ? 28.241 7.374 -34.192 1.00 93.94 96 TYR A CA 1
ATOM 762 C C . TYR A 1 96 ? 29.377 8.401 -34.327 1.00 93.94 96 TYR A C 1
ATOM 764 O O . TYR A 1 96 ? 29.846 8.695 -35.426 1.00 93.94 96 TYR A O 1
ATOM 772 N N . ARG A 1 97 ? 29.904 8.908 -33.205 1.00 96.50 97 ARG A N 1
ATOM 773 C CA . ARG A 1 97 ? 31.058 9.825 -33.217 1.00 96.50 97 ARG A CA 1
ATOM 774 C C . ARG A 1 97 ? 32.328 9.175 -33.765 1.00 96.50 97 ARG A C 1
ATOM 776 O O . ARG A 1 97 ? 33.115 9.854 -34.424 1.00 96.50 97 ARG A O 1
ATOM 783 N N . ALA A 1 98 ? 32.562 7.899 -33.471 1.00 94.94 98 ALA A N 1
ATOM 784 C CA . ALA A 1 98 ? 33.702 7.166 -34.011 1.00 94.94 98 ALA A CA 1
ATOM 785 C C . ALA A 1 98 ? 33.582 6.998 -35.533 1.00 94.94 98 ALA A C 1
ATOM 787 O O . ALA A 1 98 ? 34.566 7.219 -36.241 1.00 94.94 98 ALA A O 1
ATOM 788 N N . ASP A 1 99 ? 32.383 6.700 -36.037 1.00 88.38 99 ASP A N 1
ATOM 789 C CA . ASP A 1 99 ? 32.110 6.605 -37.471 1.00 88.38 99 ASP A CA 1
ATOM 790 C C . ASP A 1 99 ? 32.317 7.945 -38.183 1.00 88.38 99 ASP A C 1
ATOM 792 O O . ASP A 1 99 ? 33.015 7.983 -39.198 1.00 88.38 99 ASP A O 1
ATOM 796 N N . LEU A 1 100 ? 31.821 9.053 -37.619 1.00 92.06 100 LEU A N 1
ATOM 797 C CA . LEU A 1 100 ? 32.073 10.393 -38.162 1.00 92.06 100 LEU A CA 1
ATOM 798 C C . LEU A 1 100 ? 33.572 10.699 -38.242 1.00 92.06 100 LEU A C 1
ATOM 800 O O . LEU A 1 100 ? 34.066 11.103 -39.292 1.00 92.06 100 LEU A O 1
ATOM 804 N N . ARG A 1 101 ? 34.327 10.433 -37.167 1.00 94.38 101 ARG A N 1
ATOM 805 C CA . ARG A 1 101 ? 35.787 10.625 -37.165 1.00 94.38 101 ARG A CA 1
ATOM 806 C C . ARG A 1 101 ? 36.487 9.748 -38.200 1.00 94.38 101 ARG A C 1
ATOM 808 O O . ARG A 1 101 ? 37.439 10.204 -38.830 1.00 94.38 101 ARG A O 1
ATOM 815 N N . ARG A 1 102 ? 36.034 8.503 -38.390 1.00 93.88 102 ARG A N 1
ATOM 816 C CA . ARG A 1 102 ? 36.564 7.600 -39.422 1.00 93.88 102 ARG A CA 1
ATOM 817 C C . ARG A 1 102 ? 36.316 8.168 -40.818 1.00 93.88 102 ARG A C 1
ATOM 819 O O . ARG A 1 102 ? 37.244 8.197 -41.621 1.00 93.88 102 ARG A O 1
ATOM 826 N N . ILE A 1 103 ? 35.100 8.640 -41.096 1.00 84.69 103 ILE A N 1
ATOM 827 C CA . ILE A 1 103 ? 34.738 9.260 -42.378 1.00 84.69 103 ILE A CA 1
ATOM 828 C C . ILE A 1 103 ? 35.595 10.507 -42.618 1.00 84.69 103 ILE A C 1
ATOM 830 O O . ILE A 1 103 ? 36.246 10.610 -43.653 1.00 84.69 103 ILE A O 1
ATOM 834 N N . GLU A 1 104 ? 35.692 11.409 -41.640 1.00 89.00 104 GLU A N 1
ATOM 835 C CA . GLU A 1 104 ? 36.531 12.609 -41.735 1.00 89.00 104 GLU A CA 1
ATOM 836 C C . GLU A 1 104 ? 38.005 12.277 -41.986 1.00 89.00 104 GLU A C 1
ATOM 838 O O . GLU A 1 104 ? 38.661 12.925 -42.806 1.00 89.00 104 GLU A O 1
ATOM 843 N N . HIS A 1 105 ? 38.543 11.275 -41.285 1.00 91.38 105 HIS A N 1
ATOM 844 C CA . HIS A 1 105 ? 39.920 10.832 -41.470 1.00 91.38 105 HIS A CA 1
ATOM 845 C C . HIS A 1 105 ? 40.141 10.270 -42.879 1.00 91.38 105 HIS A C 1
ATOM 847 O O . HIS A 1 105 ? 41.111 10.642 -43.540 1.00 91.38 105 HIS A O 1
ATOM 853 N N . ASN A 1 106 ? 39.229 9.425 -43.364 1.00 84.56 106 ASN A N 1
ATOM 854 C CA . ASN A 1 106 ? 39.287 8.867 -44.713 1.00 84.56 106 ASN A CA 1
ATOM 855 C C . ASN A 1 106 ? 39.187 9.962 -45.781 1.00 84.56 106 ASN A C 1
ATOM 857 O O . ASN A 1 106 ? 39.975 9.958 -46.726 1.00 84.56 106 ASN A O 1
ATOM 861 N N . ASN A 1 107 ? 38.299 10.941 -45.596 1.00 82.25 107 ASN A N 1
ATOM 862 C CA . ASN A 1 107 ? 38.163 12.086 -46.494 1.00 82.25 107 ASN A CA 1
ATOM 863 C C . ASN A 1 107 ? 39.460 12.904 -46.540 1.00 82.25 107 ASN A C 1
ATOM 865 O O . ASN A 1 107 ? 39.981 13.168 -47.621 1.00 82.25 107 ASN A O 1
ATOM 869 N N . LYS A 1 108 ? 40.053 13.219 -45.378 1.00 85.38 108 LYS A N 1
ATOM 870 C CA . LYS A 1 108 ? 41.350 13.916 -45.295 1.00 85.38 108 LYS A CA 1
ATOM 871 C C . LYS A 1 108 ? 42.480 13.127 -45.958 1.00 85.38 108 LYS A C 1
ATOM 873 O O . LYS A 1 108 ? 43.293 13.717 -46.669 1.00 85.38 108 LYS A O 1
ATOM 878 N N . ALA A 1 109 ? 42.552 11.815 -45.731 1.00 84.00 109 ALA A N 1
ATOM 879 C CA . ALA A 1 109 ? 43.559 10.952 -46.344 1.00 84.00 109 ALA A CA 1
ATOM 880 C C . ALA A 1 109 ? 43.425 10.936 -47.875 1.00 84.00 109 ALA A C 1
ATOM 882 O O . ALA A 1 109 ? 44.423 11.102 -48.573 1.00 84.00 109 ALA A O 1
ATOM 883 N N . ARG A 1 110 ? 42.195 10.841 -48.397 1.00 74.62 110 ARG A N 1
ATOM 884 C CA . ARG A 1 110 ? 41.908 10.927 -49.838 1.00 74.62 110 ARG A CA 1
ATOM 885 C C . ARG A 1 110 ? 42.275 12.289 -50.427 1.00 74.62 110 ARG A C 1
ATOM 887 O O . ARG A 1 110 ? 42.946 12.334 -51.453 1.00 74.62 110 ARG A O 1
ATOM 894 N N . THR A 1 111 ? 41.930 13.391 -49.752 1.00 76.25 111 THR A N 1
ATOM 895 C CA . THR A 1 111 ? 42.331 14.744 -50.187 1.00 76.25 111 THR A CA 1
ATOM 896 C C . THR A 1 111 ? 43.853 14.879 -50.282 1.00 76.25 111 THR A C 1
ATOM 898 O O . THR A 1 111 ? 44.362 15.512 -51.202 1.00 76.25 111 THR A O 1
ATOM 901 N N . ARG A 1 112 ? 44.598 14.267 -49.350 1.00 81.31 112 ARG A N 1
ATOM 902 C CA . ARG A 1 112 ? 46.070 14.247 -49.387 1.00 81.31 112 ARG A CA 1
ATOM 903 C C . ARG A 1 112 ? 46.628 13.352 -50.495 1.00 81.31 112 ARG A C 1
ATOM 905 O O . ARG A 1 112 ? 47.660 13.696 -51.057 1.00 81.31 112 ARG A O 1
ATOM 912 N N . ALA A 1 113 ? 45.977 12.227 -50.793 1.00 78.31 113 ALA A N 1
ATOM 913 C CA . ALA A 1 113 ? 46.407 11.288 -51.830 1.00 78.31 113 ALA A CA 1
ATOM 914 C C . ALA A 1 113 ? 46.242 11.852 -53.252 1.00 78.31 113 ALA A C 1
ATOM 916 O O . ALA A 1 113 ? 47.024 11.512 -54.138 1.00 78.31 113 ALA A O 1
ATOM 917 N N . HIS A 1 114 ? 45.274 12.749 -53.463 1.00 72.75 114 HIS A N 1
ATOM 918 C CA . HIS A 1 114 ? 45.021 13.379 -54.761 1.00 72.75 114 HIS A CA 1
ATOM 919 C C . HIS A 1 114 ? 45.110 14.919 -54.674 1.00 72.75 114 HIS A C 1
ATOM 921 O O . HIS A 1 114 ? 44.100 15.617 -54.761 1.00 72.75 114 HIS A O 1
ATOM 927 N N . PRO A 1 115 ? 46.321 15.490 -54.517 1.00 67.12 115 PRO A N 1
ATOM 928 C CA . PRO A 1 115 ? 46.507 16.931 -54.311 1.00 67.12 115 PRO A CA 1
ATOM 929 C C . PRO A 1 115 ? 46.212 17.785 -55.559 1.00 67.12 115 PRO A C 1
ATOM 931 O O . PRO A 1 115 ? 45.970 18.985 -55.439 1.00 67.12 115 PRO A O 1
ATOM 934 N N . HIS A 1 116 ? 46.202 17.178 -56.751 1.00 64.75 116 HIS A N 1
ATOM 935 C CA . HIS A 1 116 ? 46.013 17.864 -58.036 1.00 64.75 116 HIS A CA 1
ATOM 936 C C . HIS A 1 116 ? 44.588 17.773 -58.602 1.00 64.75 116 HIS A C 1
ATOM 938 O O . HIS A 1 116 ? 44.374 18.133 -59.756 1.00 64.75 116 HIS A O 1
ATOM 944 N N . VAL A 1 117 ? 43.609 17.341 -57.801 1.00 59.25 117 VAL A N 1
ATOM 945 C CA . VAL A 1 117 ? 42.195 17.330 -58.209 1.00 59.25 117 VAL A CA 1
ATOM 946 C C . VAL A 1 117 ? 41.747 18.762 -58.492 1.00 59.25 117 VAL A C 1
ATOM 948 O O . VAL A 1 117 ? 41.866 19.662 -57.640 1.00 59.25 117 VAL A O 1
ATOM 951 N N . THR A 1 118 ? 41.260 18.984 -59.709 1.00 59.53 118 THR A N 1
ATOM 952 C CA . THR A 1 118 ? 40.842 20.304 -60.183 1.00 59.53 118 THR A CA 1
ATOM 953 C C . THR A 1 118 ? 39.665 20.827 -59.353 1.00 59.53 118 THR A C 1
ATOM 955 O O . THR A 1 118 ? 38.919 20.067 -58.741 1.00 59.53 118 THR A O 1
ATOM 958 N N . TYR A 1 119 ? 39.477 22.147 -59.288 1.00 60.16 119 TYR A N 1
ATOM 959 C CA . TYR A 1 119 ? 38.369 22.757 -58.532 1.00 60.16 119 TYR A CA 1
ATOM 960 C C . TYR A 1 119 ? 36.986 22.243 -58.980 1.00 60.16 119 TYR A C 1
ATOM 962 O O . TYR A 1 119 ? 36.075 22.139 -58.163 1.00 60.16 119 TYR A O 1
ATOM 970 N N . VAL A 1 120 ? 36.847 21.880 -60.260 1.00 56.75 120 VAL A N 1
ATOM 971 C CA . VAL A 1 120 ? 35.627 21.283 -60.821 1.00 56.75 120 VAL A CA 1
ATOM 972 C C . VAL A 1 120 ? 35.428 19.860 -60.295 1.00 56.75 120 VAL A C 1
ATOM 974 O O . VAL A 1 120 ? 34.359 19.573 -59.770 1.00 56.75 120 VAL A O 1
ATOM 977 N N . GLU A 1 121 ? 36.464 19.016 -60.317 1.00 56.59 121 GLU A N 1
ATOM 978 C CA . GLU A 1 121 ? 36.425 17.657 -59.750 1.00 56.59 121 GLU A CA 1
ATOM 979 C C . GLU A 1 121 ? 36.262 17.650 -58.220 1.00 56.59 121 GLU A C 1
ATOM 981 O O . GLU A 1 121 ? 35.649 16.748 -57.675 1.00 56.59 121 GLU A O 1
ATOM 986 N N . ARG A 1 122 ? 36.738 18.681 -57.507 1.00 59.97 122 ARG A N 1
ATOM 987 C CA . ARG A 1 122 ? 36.469 18.867 -56.066 1.00 59.97 122 ARG A CA 1
ATOM 988 C C . ARG A 1 122 ? 35.028 19.285 -55.766 1.00 59.97 122 ARG A C 1
ATOM 990 O O . ARG A 1 122 ? 34.573 19.123 -54.638 1.00 59.97 122 ARG A O 1
ATOM 997 N N . ARG A 1 123 ? 34.337 19.884 -56.741 1.00 63.28 123 ARG A N 1
ATOM 998 C CA . ARG A 1 123 ? 32.958 20.379 -56.610 1.00 63.28 123 ARG A CA 1
ATOM 999 C C . ARG A 1 123 ? 31.923 19.333 -57.029 1.00 63.28 123 ARG A C 1
ATOM 1001 O O . ARG A 1 123 ? 30.771 19.434 -56.619 1.00 63.28 123 ARG A O 1
ATOM 1008 N N . THR A 1 124 ? 32.316 18.345 -57.828 1.00 67.69 124 THR A N 1
ATOM 1009 C CA . THR A 1 124 ? 31.457 17.238 -58.257 1.00 67.69 124 THR A CA 1
ATOM 1010 C C . THR A 1 124 ? 31.967 15.927 -57.681 1.00 67.69 124 THR A C 1
ATOM 1012 O O . THR A 1 124 ? 33.066 15.515 -58.026 1.00 67.69 124 THR A O 1
ATOM 1015 N N . GLU A 1 125 ? 31.156 15.258 -56.860 1.00 74.19 125 GLU A N 1
ATOM 1016 C CA . GLU A 1 125 ? 31.476 13.921 -56.341 1.00 74.19 125 GLU A CA 1
ATOM 1017 C C . GLU A 1 125 ? 31.875 12.970 -57.487 1.00 74.19 125 GLU A C 1
ATOM 1019 O O . GLU A 1 125 ? 31.158 12.822 -58.492 1.00 74.19 125 GLU A O 1
ATOM 1024 N N . SER A 1 126 ? 33.037 12.339 -57.335 1.00 80.00 126 SER A N 1
ATOM 1025 C CA . SER A 1 126 ? 33.551 11.315 -58.244 1.00 80.00 126 SER A CA 1
ATOM 1026 C C . SER A 1 126 ? 32.694 10.047 -58.190 1.00 80.00 126 SER A C 1
ATOM 1028 O O . SER A 1 126 ? 32.000 9.785 -57.209 1.00 80.00 126 SER A O 1
ATOM 1030 N N . ASP A 1 127 ? 32.747 9.226 -59.242 1.00 83.94 127 ASP A N 1
ATOM 1031 C CA . ASP A 1 127 ? 31.993 7.963 -59.287 1.00 83.94 127 ASP A CA 1
ATOM 1032 C C . ASP A 1 127 ? 32.336 7.054 -58.086 1.00 83.94 127 ASP A C 1
ATOM 1034 O O . ASP A 1 127 ? 31.445 6.436 -57.509 1.00 83.94 127 ASP A O 1
ATOM 1038 N N . ASP A 1 128 ? 33.607 7.016 -57.665 1.00 81.56 128 ASP A N 1
ATOM 1039 C CA . ASP A 1 128 ? 34.063 6.241 -56.501 1.00 81.56 128 ASP A CA 1
ATOM 1040 C C . ASP A 1 128 ? 33.574 6.803 -55.159 1.00 81.56 128 ASP A C 1
ATOM 1042 O O . ASP A 1 128 ? 33.368 6.049 -54.204 1.00 81.56 128 ASP A O 1
ATOM 1046 N N . GLU A 1 129 ? 33.372 8.118 -55.064 1.00 81.31 129 GLU A N 1
ATOM 1047 C CA . GLU A 1 129 ? 32.770 8.749 -53.886 1.00 81.31 129 GLU A CA 1
ATOM 1048 C C . GLU A 1 129 ? 31.287 8.414 -53.784 1.00 81.31 129 GLU A C 1
ATOM 1050 O O . GLU A 1 129 ? 30.835 8.016 -52.712 1.00 81.31 129 GLU A O 1
ATOM 1055 N N . VAL A 1 130 ? 30.555 8.469 -54.900 1.00 87.19 130 VAL A N 1
ATOM 1056 C CA . VAL A 1 130 ? 29.138 8.085 -54.914 1.00 87.19 130 VAL A CA 1
ATOM 1057 C C . VAL A 1 130 ? 28.980 6.610 -54.534 1.00 87.19 130 VAL A C 1
ATOM 1059 O O . VAL A 1 130 ? 28.176 6.302 -53.658 1.00 87.19 130 VAL A O 1
ATOM 1062 N N . ARG A 1 131 ? 29.809 5.700 -55.078 1.00 89.31 131 ARG A N 1
ATOM 1063 C CA . ARG A 1 131 ? 29.814 4.267 -54.701 1.00 89.31 131 ARG A CA 1
ATOM 1064 C C . ARG A 1 131 ? 30.021 4.035 -53.206 1.00 89.31 131 ARG A C 1
ATOM 1066 O O . ARG A 1 131 ? 29.440 3.111 -52.651 1.00 89.31 131 ARG A O 1
ATOM 1073 N N . GLY A 1 132 ? 30.876 4.837 -52.571 1.00 85.94 132 GLY A N 1
ATOM 1074 C CA . GLY A 1 132 ? 31.156 4.730 -51.140 1.00 85.94 132 GLY A CA 1
ATOM 1075 C C . GLY A 1 132 ? 30.038 5.274 -50.247 1.00 85.94 132 GLY A C 1
ATOM 1076 O O . GLY A 1 132 ? 29.956 4.874 -49.087 1.00 85.94 132 GLY A O 1
ATOM 1077 N N . ASN A 1 133 ? 29.197 6.165 -50.778 1.00 86.56 133 ASN A N 1
ATOM 1078 C CA . ASN A 1 133 ? 28.140 6.844 -50.030 1.00 86.56 133 ASN A CA 1
ATOM 1079 C C . ASN A 1 133 ? 26.755 6.198 -50.201 1.00 86.56 133 ASN A C 1
ATOM 1081 O O . ASN A 1 133 ? 25.879 6.428 -49.368 1.00 86.56 133 ASN A O 1
ATOM 1085 N N . ILE A 1 134 ? 26.538 5.403 -51.254 1.00 89.62 134 ILE A N 1
ATOM 1086 C CA . ILE A 1 134 ? 25.271 4.692 -51.489 1.00 89.62 134 ILE A CA 1
ATOM 1087 C C . ILE A 1 134 ? 25.284 3.281 -50.877 1.00 89.62 134 ILE A C 1
ATOM 1089 O O . ILE A 1 134 ? 26.343 2.654 -50.789 1.00 89.62 134 ILE A O 1
ATOM 1093 N N . PRO A 1 135 ? 24.117 2.735 -50.482 1.00 85.88 135 PRO A N 1
ATOM 1094 C CA . PRO A 1 135 ? 23.999 1.335 -50.089 1.00 85.88 135 PRO A CA 1
ATOM 1095 C C . PRO A 1 135 ? 24.558 0.414 -51.175 1.00 85.88 135 PRO A C 1
ATOM 1097 O O . PRO A 1 135 ? 24.278 0.611 -52.360 1.00 85.88 135 PRO A O 1
ATOM 1100 N N . ALA A 1 136 ? 25.290 -0.630 -50.773 1.00 85.50 136 ALA A N 1
ATOM 1101 C CA . ALA A 1 136 ? 25.894 -1.593 -51.699 1.00 85.50 136 ALA A CA 1
ATOM 1102 C C . ALA A 1 136 ? 24.867 -2.199 -52.673 1.00 85.50 136 ALA A C 1
ATOM 1104 O O . ALA A 1 136 ? 25.204 -2.558 -53.803 1.00 85.50 136 ALA A O 1
ATOM 1105 N N . ASP A 1 137 ? 23.599 -2.263 -52.260 1.00 83.50 137 ASP A N 1
ATOM 1106 C CA . ASP A 1 137 ? 22.531 -2.801 -53.083 1.00 83.50 137 ASP A CA 1
ATOM 1107 C C . ASP A 1 137 ? 22.153 -1.949 -54.287 1.00 83.50 137 ASP A C 1
ATOM 1109 O O . ASP A 1 137 ? 21.736 -2.509 -55.300 1.00 83.50 137 ASP A O 1
ATOM 1113 N N . LEU A 1 138 ? 22.370 -0.639 -54.196 1.00 88.19 138 LEU A N 1
ATOM 1114 C CA . LEU A 1 138 ? 22.034 0.337 -55.228 1.00 88.19 138 LEU A CA 1
ATOM 1115 C C . LEU A 1 138 ? 23.217 0.651 -56.157 1.00 88.19 138 LEU A C 1
ATOM 1117 O O . LEU A 1 138 ? 23.047 1.334 -57.164 1.00 88.19 138 LEU A O 1
ATOM 1121 N N . VAL A 1 139 ? 24.412 0.124 -55.871 1.00 90.19 139 VAL A N 1
ATOM 1122 C CA . VAL A 1 139 ? 25.604 0.309 -56.718 1.00 90.19 139 VAL A CA 1
ATOM 1123 C C . VAL A 1 139 ? 25.393 -0.180 -58.161 1.00 90.19 139 VAL A C 1
ATOM 1125 O O . VAL A 1 139 ? 25.759 0.556 -59.079 1.00 90.19 139 VAL A O 1
ATOM 1128 N N . PRO A 1 140 ? 24.775 -1.353 -58.422 1.00 89.75 140 PRO A N 1
ATOM 1129 C CA . PRO A 1 140 ? 24.503 -1.796 -59.791 1.00 89.75 140 PRO A CA 1
ATOM 1130 C C . PRO A 1 140 ? 23.574 -0.847 -60.559 1.00 89.75 140 PRO A C 1
ATOM 1132 O O . PRO A 1 140 ? 23.819 -0.579 -61.736 1.00 89.75 140 PRO A O 1
ATOM 1135 N N . LEU A 1 141 ? 22.557 -0.288 -59.886 1.00 89.50 141 LEU A N 1
ATOM 1136 C CA . LEU A 1 141 ? 21.677 0.718 -60.483 1.00 89.50 141 LEU A CA 1
ATOM 1137 C C . LEU A 1 141 ? 22.487 1.952 -60.861 1.00 89.50 141 LEU A C 1
ATOM 1139 O O . LEU A 1 141 ? 22.428 2.411 -62.000 1.00 89.50 141 LEU A O 1
ATOM 1143 N N . PHE A 1 142 ? 23.302 2.445 -59.926 1.00 91.06 142 PHE A N 1
ATOM 1144 C CA . PHE A 1 142 ? 24.152 3.603 -60.155 1.00 91.06 142 PHE A CA 1
ATOM 1145 C C . PHE A 1 142 ? 25.064 3.412 -61.371 1.00 91.06 142 PHE A C 1
ATOM 1147 O O . PHE A 1 142 ? 25.123 4.301 -62.213 1.00 91.06 142 PHE A O 1
ATOM 1154 N N . GLU A 1 143 ? 25.710 2.256 -61.548 1.00 91.06 143 GLU A N 1
ATOM 1155 C CA . GLU A 1 143 ? 26.552 2.000 -62.730 1.00 91.06 143 GLU A CA 1
ATOM 1156 C C . GLU A 1 143 ? 25.800 2.126 -64.062 1.00 91.06 143 GLU A C 1
ATOM 1158 O O . GLU A 1 143 ? 26.387 2.568 -65.057 1.00 91.06 143 GLU A O 1
ATOM 1163 N N . ARG A 1 144 ? 24.505 1.783 -64.081 1.00 89.38 144 ARG A N 1
ATOM 1164 C CA . ARG A 1 144 ? 23.637 1.905 -65.260 1.00 89.38 144 ARG A CA 1
ATOM 1165 C C . ARG A 1 144 ? 23.333 3.369 -65.582 1.00 89.38 144 ARG A C 1
ATOM 1167 O O . ARG A 1 144 ? 23.457 3.781 -66.735 1.00 89.38 144 ARG A O 1
ATOM 1174 N N . VAL A 1 145 ? 22.997 4.170 -64.568 1.00 91.75 145 VAL A N 1
ATOM 1175 C CA . VAL A 1 145 ? 22.491 5.549 -64.745 1.00 91.75 145 VAL A CA 1
ATOM 1176 C C . VAL A 1 145 ? 23.521 6.658 -64.484 1.00 91.75 145 VAL A C 1
ATOM 1178 O O . VAL A 1 145 ? 23.265 7.829 -64.775 1.00 91.75 145 VAL A O 1
ATOM 1181 N N . ARG A 1 146 ? 24.737 6.325 -64.028 1.00 89.00 146 ARG A N 1
ATOM 1182 C CA . ARG A 1 146 ? 25.790 7.282 -63.614 1.00 89.00 146 ARG A CA 1
ATOM 1183 C C . ARG A 1 146 ? 26.129 8.367 -64.633 1.00 89.00 146 ARG A C 1
ATOM 1185 O O . ARG A 1 146 ? 26.565 9.445 -64.238 1.00 89.00 146 ARG A O 1
ATOM 1192 N N . ARG A 1 147 ? 25.976 8.089 -65.936 1.00 87.56 147 ARG A N 1
ATOM 1193 C CA . ARG A 1 147 ? 26.276 9.045 -67.019 1.00 87.56 147 ARG A CA 1
ATOM 1194 C C . ARG A 1 147 ? 25.218 10.147 -67.127 1.00 87.56 147 ARG A C 1
ATOM 1196 O O . ARG A 1 147 ? 25.544 11.253 -67.554 1.00 87.56 147 ARG A O 1
ATOM 1203 N N . GLY A 1 148 ? 23.975 9.842 -66.752 1.00 85.19 148 GLY A N 1
ATOM 1204 C CA . GLY A 1 148 ? 22.854 10.784 -66.756 1.00 85.19 148 GLY A CA 1
ATOM 1205 C C . GLY A 1 148 ? 22.760 11.613 -65.477 1.00 85.19 148 GLY A C 1
ATOM 1206 O O . GLY A 1 148 ? 22.268 12.737 -65.506 1.00 85.19 148 GLY A O 1
ATOM 1207 N N . ILE A 1 149 ? 23.288 11.097 -64.366 1.00 86.75 149 ILE A N 1
ATOM 1208 C CA . ILE A 1 149 ? 23.173 11.739 -63.057 1.00 86.75 149 ILE A CA 1
ATOM 1209 C C . ILE A 1 149 ? 24.341 12.688 -62.833 1.00 86.75 149 ILE A C 1
ATOM 1211 O O . ILE A 1 149 ? 25.493 12.278 -62.663 1.00 86.75 149 ILE A O 1
ATOM 1215 N N . LYS A 1 150 ? 24.019 13.979 -62.800 1.00 85.25 150 LYS A N 1
ATOM 1216 C CA . LYS A 1 150 ? 24.965 15.062 -62.537 1.00 85.25 150 LYS A CA 1
ATOM 1217 C C . LYS A 1 150 ? 24.579 15.765 -61.242 1.00 85.25 150 LYS A C 1
ATOM 1219 O O . LYS A 1 150 ? 23.422 16.127 -61.057 1.00 85.25 150 LYS A O 1
ATOM 1224 N N . GLY A 1 151 ? 25.561 15.982 -60.370 1.00 78.12 151 GLY A N 1
ATOM 1225 C CA . GLY A 1 151 ? 25.384 16.852 -59.209 1.00 78.12 151 GLY A CA 1
ATOM 1226 C C . GLY A 1 151 ? 25.134 18.296 -59.651 1.00 78.12 151 GLY A C 1
ATOM 1227 O O . GLY A 1 151 ? 25.643 18.738 -60.685 1.00 78.12 151 GLY A O 1
ATOM 1228 N N . SER A 1 152 ? 24.354 19.037 -58.869 1.00 79.75 152 SER A N 1
ATOM 1229 C CA . SER A 1 152 ? 24.089 20.461 -59.085 1.00 79.75 152 SER A CA 1
ATOM 1230 C C . SER A 1 152 ? 24.674 21.295 -57.943 1.00 79.75 152 SER A C 1
ATOM 1232 O O . SER A 1 152 ? 25.113 20.768 -56.927 1.00 79.75 152 SER A O 1
ATOM 1234 N N . ALA A 1 153 ? 24.653 22.625 -58.060 1.00 73.88 153 ALA A N 1
ATOM 1235 C CA . ALA A 1 153 ? 25.148 23.496 -56.990 1.00 73.88 153 ALA A CA 1
ATOM 1236 C C . ALA A 1 153 ? 24.361 23.377 -55.664 1.00 73.88 153 ALA A C 1
ATOM 1238 O O . ALA A 1 153 ? 24.852 23.851 -54.644 1.00 73.88 153 ALA A O 1
ATOM 1239 N N . ARG A 1 154 ? 23.151 22.797 -55.682 1.00 80.50 154 ARG A N 1
ATOM 1240 C CA . ARG A 1 154 ? 22.262 22.652 -54.515 1.00 80.50 154 ARG A CA 1
ATOM 1241 C C . ARG A 1 154 ? 21.986 21.197 -54.122 1.00 80.50 154 ARG A C 1
ATOM 1243 O O . ARG A 1 154 ? 21.226 20.985 -53.189 1.00 80.50 154 ARG A O 1
ATOM 1250 N N . MET A 1 155 ? 22.531 20.228 -54.855 1.00 81.00 155 MET A N 1
ATOM 1251 C CA . MET A 1 155 ? 22.245 18.807 -54.656 1.00 81.00 155 MET A CA 1
ATOM 1252 C C . MET A 1 155 ? 23.470 17.994 -55.042 1.00 81.00 155 MET A C 1
ATOM 1254 O O . MET A 1 155 ? 23.978 18.146 -56.161 1.00 81.00 155 MET A O 1
ATOM 1258 N N . SER A 1 156 ? 23.940 17.151 -54.129 1.00 85.06 156 SER A N 1
ATOM 1259 C CA . SER A 1 156 ? 25.089 16.291 -54.393 1.00 85.06 156 SER A CA 1
ATOM 1260 C C . SER A 1 156 ? 24.756 15.238 -55.460 1.00 85.06 156 SER A C 1
ATOM 1262 O O . SER A 1 156 ? 23.593 15.010 -55.797 1.00 85.06 156 SER A O 1
ATOM 1264 N N . ARG A 1 157 ? 25.769 14.612 -56.067 1.00 87.50 157 ARG A N 1
ATOM 1265 C CA . ARG A 1 157 ? 25.528 13.605 -57.114 1.00 87.50 157 ARG A CA 1
ATOM 1266 C C . ARG A 1 157 ? 24.929 12.330 -56.516 1.00 87.50 157 ARG A C 1
ATOM 1268 O O . ARG A 1 157 ? 24.078 11.710 -57.148 1.00 87.50 157 ARG A O 1
ATOM 1275 N N . THR A 1 158 ? 25.329 11.998 -55.290 1.00 89.44 158 THR A N 1
ATOM 1276 C CA . THR A 1 158 ? 24.730 10.952 -54.455 1.00 89.44 158 THR A CA 1
ATOM 1277 C C . THR A 1 158 ? 23.262 11.264 -54.162 1.00 89.44 158 THR A C 1
ATOM 1279 O O . THR A 1 158 ? 22.407 10.417 -54.397 1.00 89.44 158 THR A O 1
ATOM 1282 N N . GLU A 1 159 ? 22.945 12.487 -53.728 1.00 86.56 159 GLU A N 1
ATOM 1283 C CA . GLU A 1 159 ? 21.559 12.916 -53.477 1.00 86.56 159 GLU A CA 1
ATOM 1284 C C . GLU A 1 159 ? 20.706 12.874 -54.750 1.00 86.56 159 GLU A C 1
ATOM 1286 O O . GLU A 1 159 ? 19.578 12.388 -54.724 1.00 86.56 159 GLU A O 1
ATOM 1291 N N . ALA A 1 160 ? 21.257 13.316 -55.883 1.00 90.19 160 ALA A N 1
ATOM 1292 C CA . ALA A 1 160 ? 20.581 13.244 -57.175 1.00 90.19 160 ALA A CA 1
ATOM 1293 C C . ALA A 1 160 ? 20.305 11.794 -57.610 1.00 90.19 160 ALA A C 1
ATOM 1295 O O . ALA A 1 160 ? 19.265 11.525 -58.207 1.00 90.19 160 ALA A O 1
ATOM 1296 N N . PHE A 1 161 ? 21.203 10.855 -57.292 1.00 93.88 161 PHE A N 1
ATOM 1297 C CA . PHE A 1 161 ? 20.980 9.430 -57.538 1.00 93.88 161 PHE A CA 1
ATOM 1298 C C . PHE A 1 161 ? 19.931 8.821 -56.609 1.00 93.88 161 PHE A C 1
ATOM 1300 O O . PHE A 1 161 ? 19.070 8.086 -57.082 1.00 93.88 161 PHE A O 1
ATOM 1307 N N . LEU A 1 162 ? 19.962 9.136 -55.314 1.00 92.50 162 LEU A N 1
ATOM 1308 C CA . LEU A 1 162 ? 18.947 8.643 -54.382 1.00 92.50 162 LEU A CA 1
ATOM 1309 C C . LEU A 1 162 ? 17.559 9.170 -54.756 1.00 92.50 162 LEU A C 1
ATOM 1311 O O . LEU A 1 162 ? 16.612 8.394 -54.808 1.00 92.50 162 LEU A O 1
ATOM 1315 N N . LYS A 1 163 ? 17.463 10.445 -55.149 1.00 91.06 163 LYS A N 1
ATOM 1316 C CA . LYS A 1 163 ? 16.223 11.020 -55.680 1.00 91.06 163 LYS A CA 1
ATOM 1317 C C . LYS A 1 163 ? 15.762 10.319 -56.960 1.00 91.06 163 LYS A C 1
ATOM 1319 O O . LYS A 1 163 ? 14.580 10.043 -57.107 1.00 91.06 163 LYS A O 1
ATOM 1324 N N . TYR A 1 164 ? 16.684 9.990 -57.869 1.00 93.00 164 TYR A N 1
ATOM 1325 C CA . TYR A 1 164 ? 16.360 9.208 -59.067 1.00 93.00 164 TYR A CA 1
ATOM 1326 C C . TYR A 1 164 ? 15.784 7.832 -58.708 1.00 93.00 164 TYR A C 1
ATOM 1328 O O . TYR A 1 164 ? 14.778 7.431 -59.286 1.00 93.00 164 TYR A O 1
ATOM 1336 N N . ALA A 1 165 ? 16.393 7.132 -57.747 1.00 90.94 165 ALA A N 1
ATOM 1337 C CA . ALA A 1 165 ? 15.935 5.823 -57.285 1.00 90.94 165 ALA A CA 1
ATOM 1338 C C . ALA A 1 165 ? 14.559 5.890 -56.595 1.00 90.94 165 ALA A C 1
ATOM 1340 O O . ALA A 1 165 ? 13.754 4.979 -56.755 1.00 90.94 165 ALA A O 1
ATOM 1341 N N . GLU A 1 166 ? 14.268 6.974 -55.870 1.00 90.25 166 GLU A N 1
ATOM 1342 C CA . GLU A 1 166 ? 12.939 7.234 -55.300 1.00 90.25 166 GLU A CA 1
ATOM 1343 C C . GLU A 1 166 ? 11.882 7.509 -56.382 1.00 90.25 166 GLU A C 1
ATOM 1345 O O . GLU A 1 166 ? 10.741 7.071 -56.256 1.00 90.25 166 GLU A O 1
ATOM 1350 N N . GLU A 1 167 ? 12.255 8.217 -57.453 1.00 91.44 167 GLU A N 1
ATOM 1351 C CA . GLU A 1 167 ? 11.366 8.541 -58.578 1.00 91.44 167 GLU A CA 1
ATOM 1352 C C . GLU A 1 167 ? 11.133 7.354 -59.530 1.00 91.44 167 GLU A C 1
ATOM 1354 O O . GLU A 1 167 ? 10.118 7.327 -60.224 1.00 91.44 167 GLU A O 1
ATOM 1359 N N . HIS A 1 168 ? 12.037 6.368 -59.545 1.00 91.44 168 HIS A N 1
ATOM 1360 C CA . HIS A 1 168 ? 11.994 5.196 -60.429 1.00 91.44 168 HIS A CA 1
ATOM 1361 C C . HIS A 1 168 ? 12.070 3.892 -59.612 1.00 91.44 168 HIS A C 1
ATOM 1363 O O . HIS A 1 168 ? 13.054 3.151 -59.717 1.00 91.44 168 HIS A O 1
ATOM 1369 N N . PRO A 1 169 ? 11.048 3.587 -58.789 1.00 88.62 169 PRO A N 1
ATOM 1370 C CA . PRO A 1 169 ? 11.070 2.413 -57.919 1.00 88.62 169 PRO A CA 1
ATOM 1371 C C . PRO A 1 169 ? 11.110 1.095 -58.703 1.00 88.62 169 PRO A C 1
ATOM 1373 O O . PRO A 1 169 ? 11.732 0.142 -58.241 1.00 88.62 169 PRO A O 1
ATOM 1376 N N . ASP A 1 170 ? 10.517 1.045 -59.900 1.00 86.31 170 ASP A N 1
ATOM 1377 C CA . ASP A 1 170 ? 10.479 -0.163 -60.736 1.00 86.31 170 ASP A CA 1
ATOM 1378 C C . ASP A 1 170 ? 11.892 -0.631 -61.123 1.00 86.31 170 ASP A C 1
ATOM 1380 O O . ASP A 1 170 ? 12.211 -1.812 -61.029 1.00 86.31 170 ASP A O 1
ATOM 1384 N N . GLU A 1 171 ? 12.795 0.302 -61.437 1.00 86.19 171 GLU A N 1
ATOM 1385 C CA . GLU A 1 171 ? 14.195 -0.006 -61.758 1.00 86.19 171 GLU A CA 1
ATOM 1386 C C . GLU A 1 171 ? 14.988 -0.548 -60.557 1.00 86.19 171 GLU A C 1
ATOM 1388 O O . GLU A 1 171 ? 15.949 -1.305 -60.718 1.00 86.19 171 GLU A O 1
ATOM 1393 N N . VAL A 1 172 ? 14.612 -0.140 -59.342 1.00 85.50 172 VAL A N 1
ATOM 1394 C CA . VAL A 1 172 ? 15.201 -0.651 -58.098 1.00 85.50 172 VAL A CA 1
ATOM 1395 C C . VAL A 1 172 ? 14.688 -2.064 -57.823 1.00 85.50 172 VAL A C 1
ATOM 1397 O O . VAL A 1 172 ? 15.463 -2.927 -57.401 1.00 85.50 172 VAL A O 1
ATOM 1400 N N . LEU A 1 173 ? 13.399 -2.303 -58.079 1.00 82.00 173 LEU A N 1
ATOM 1401 C CA . LEU A 1 173 ? 12.760 -3.604 -57.911 1.00 82.00 173 LEU A CA 1
ATOM 1402 C C . LEU A 1 173 ? 13.318 -4.638 -58.888 1.00 82.00 173 LEU A C 1
ATOM 1404 O O . LEU A 1 173 ? 13.679 -5.714 -58.432 1.00 82.00 173 LEU A O 1
ATOM 1408 N N . GLU A 1 174 ? 13.521 -4.299 -60.163 1.00 83.69 174 GLU A N 1
ATOM 1409 C CA . GLU A 1 174 ? 14.161 -5.191 -61.149 1.00 83.69 174 GLU A CA 1
ATOM 1410 C C . GLU A 1 174 ? 15.522 -5.725 -60.656 1.00 83.69 174 GLU A C 1
ATOM 1412 O O . GLU A 1 174 ? 15.828 -6.913 -60.749 1.00 83.69 174 GLU A O 1
ATOM 1417 N N . LEU A 1 175 ? 16.343 -4.860 -60.054 1.00 79.25 175 LEU A N 1
ATOM 1418 C CA . LEU A 1 175 ? 17.653 -5.254 -59.525 1.00 79.25 175 LEU A CA 1
ATOM 1419 C C . LEU A 1 175 ? 17.564 -6.075 -58.235 1.00 79.25 175 LEU A C 1
ATOM 1421 O O . LEU A 1 175 ? 18.456 -6.881 -57.945 1.00 79.25 175 LEU A O 1
ATOM 1425 N N . ALA A 1 176 ? 16.521 -5.852 -57.435 1.00 76.44 176 ALA A N 1
ATOM 1426 C CA . ALA A 1 176 ? 16.230 -6.685 -56.278 1.00 76.44 176 ALA A CA 1
ATOM 1427 C C . ALA A 1 176 ? 15.744 -8.071 -56.727 1.00 76.44 176 ALA A C 1
ATOM 1429 O O . ALA A 1 176 ? 16.219 -9.072 -56.189 1.00 76.44 176 ALA A O 1
ATOM 1430 N N . GLU A 1 177 ? 14.888 -8.130 -57.748 1.00 75.50 177 GLU A N 1
ATOM 1431 C CA . GLU A 1 177 ? 14.372 -9.355 -58.360 1.00 75.50 177 GLU A CA 1
ATOM 1432 C C . GLU A 1 177 ? 15.516 -10.224 -58.896 1.00 75.50 177 GLU A C 1
ATOM 1434 O O . GLU A 1 177 ? 15.640 -11.379 -58.481 1.00 75.50 177 GLU A O 1
ATOM 1439 N N . ASP A 1 178 ? 16.453 -9.650 -59.657 1.00 75.50 178 ASP A N 1
ATOM 1440 C CA . ASP A 1 178 ? 17.640 -10.353 -60.168 1.00 75.50 178 ASP A CA 1
ATOM 1441 C C . ASP A 1 178 ? 18.496 -10.988 -59.052 1.00 75.50 178 ASP A C 1
ATOM 1443 O O . ASP A 1 178 ? 18.990 -12.119 -59.170 1.00 75.50 178 ASP A O 1
ATOM 1447 N N . LYS A 1 179 ? 18.671 -10.278 -57.929 1.00 72.56 179 LYS A N 1
ATOM 1448 C CA . LYS A 1 179 ? 19.396 -10.797 -56.756 1.00 72.56 179 LYS A CA 1
ATOM 1449 C C . LYS A 1 179 ? 18.605 -11.876 -56.028 1.00 72.56 179 LYS A C 1
ATOM 1451 O O . LYS A 1 179 ? 19.196 -12.870 -55.597 1.00 72.56 179 LYS A O 1
ATOM 1456 N N . THR A 1 180 ? 17.294 -11.698 -55.878 1.00 72.88 180 THR A N 1
ATOM 1457 C CA . THR A 1 180 ? 16.436 -12.706 -55.249 1.00 72.88 180 THR A CA 1
ATOM 1458 C C . THR A 1 180 ? 16.378 -13.979 -56.081 1.00 72.88 180 THR A C 1
ATOM 1460 O O . THR A 1 180 ? 16.515 -15.061 -55.519 1.00 72.88 180 THR A O 1
ATOM 1463 N N . ASP A 1 181 ? 16.327 -13.878 -57.407 1.00 75.62 181 ASP A N 1
ATOM 1464 C CA . ASP A 1 181 ? 16.374 -15.017 -58.320 1.00 75.62 181 ASP A CA 1
ATOM 1465 C C . ASP A 1 181 ? 17.717 -15.747 -58.258 1.00 75.62 181 ASP A C 1
ATOM 1467 O O . ASP A 1 181 ? 17.763 -16.983 -58.224 1.00 75.62 181 ASP A O 1
ATOM 1471 N N . ALA A 1 182 ? 18.831 -15.011 -58.187 1.00 75.06 182 ALA A N 1
ATOM 1472 C CA . ALA A 1 182 ? 20.151 -15.602 -57.978 1.00 75.06 182 ALA A CA 1
ATOM 1473 C C . ALA A 1 182 ? 20.234 -16.355 -56.637 1.00 75.06 182 ALA A C 1
ATOM 1475 O O . ALA A 1 182 ? 20.745 -17.480 -56.587 1.00 75.06 182 ALA A O 1
ATOM 1476 N N . LEU A 1 183 ? 19.677 -15.777 -55.568 1.00 74.94 183 LEU A N 1
ATOM 1477 C CA . LEU A 1 183 ? 19.623 -16.396 -54.245 1.00 74.94 183 LEU A CA 1
ATOM 1478 C C . LEU A 1 183 ? 18.708 -17.630 -54.225 1.00 74.94 183 LEU A C 1
ATOM 1480 O O . LEU A 1 183 ? 19.089 -18.662 -53.671 1.00 74.94 183 LEU A O 1
ATOM 1484 N N . ILE A 1 184 ? 17.541 -17.572 -54.873 1.00 75.69 184 ILE A N 1
ATOM 1485 C CA . ILE A 1 184 ? 16.622 -18.709 -55.031 1.00 75.69 184 ILE A CA 1
ATOM 1486 C C . ILE A 1 184 ? 17.335 -19.860 -55.745 1.00 75.69 184 ILE A C 1
ATOM 1488 O O . ILE A 1 184 ? 17.287 -20.996 -55.272 1.00 75.69 184 ILE A O 1
ATOM 1492 N N . ARG A 1 185 ? 18.066 -19.587 -56.835 1.00 81.56 185 ARG A N 1
ATOM 1493 C CA . ARG A 1 185 ? 18.857 -20.610 -57.545 1.00 81.56 185 ARG A CA 1
ATOM 1494 C C . ARG A 1 185 ? 19.942 -21.219 -56.655 1.00 81.56 185 ARG A C 1
ATOM 1496 O O . ARG A 1 185 ? 20.179 -22.427 -56.713 1.00 81.56 185 ARG A O 1
ATOM 1503 N N . GLU A 1 186 ? 20.604 -20.413 -55.827 1.00 81.88 186 GLU A N 1
ATOM 1504 C CA . GLU A 1 186 ? 21.615 -20.897 -54.884 1.00 81.88 186 GLU A CA 1
ATOM 1505 C C . GLU A 1 186 ? 21.005 -21.793 -53.796 1.00 81.88 186 GLU A C 1
ATOM 1507 O O . GLU A 1 186 ? 21.534 -22.871 -53.508 1.00 81.88 186 GLU A O 1
ATOM 1512 N N . LEU A 1 187 ? 19.875 -21.382 -53.220 1.00 77.75 187 LEU A N 1
ATOM 1513 C CA . LEU A 1 187 ? 19.152 -22.149 -52.208 1.00 77.75 187 LEU A CA 1
ATOM 1514 C C . LEU A 1 187 ? 18.607 -23.462 -52.781 1.00 77.75 187 LEU A C 1
ATOM 1516 O O . LEU A 1 187 ? 18.801 -24.508 -52.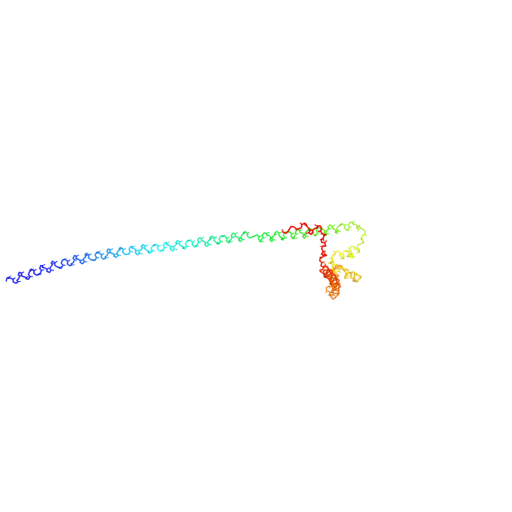167 1.00 77.75 187 LEU A O 1
ATOM 1520 N N . GLN A 1 188 ? 18.047 -23.447 -53.993 1.00 83.38 188 GLN A N 1
ATOM 1521 C CA . GLN A 1 188 ? 17.633 -24.661 -54.708 1.00 83.38 188 GLN A CA 1
ATOM 1522 C C . GLN A 1 188 ? 18.815 -25.602 -54.987 1.00 83.38 188 GLN A C 1
ATOM 1524 O O . GLN A 1 188 ? 18.671 -26.825 -54.936 1.00 83.38 188 GLN A O 1
ATOM 1529 N N . ARG A 1 189 ? 20.011 -25.066 -55.274 1.00 85.25 189 ARG A N 1
ATOM 1530 C CA . ARG A 1 189 ? 21.225 -25.886 -55.420 1.00 85.25 189 ARG A CA 1
ATOM 1531 C C . ARG A 1 189 ? 21.597 -26.555 -54.095 1.00 85.25 189 ARG A C 1
ATOM 1533 O O . ARG A 1 189 ? 21.816 -27.765 -54.084 1.00 85.25 189 ARG A O 1
ATOM 1540 N N . LYS A 1 190 ? 21.611 -25.799 -52.992 1.00 80.75 190 LYS A N 1
ATOM 1541 C CA . LYS A 1 190 ? 21.901 -26.321 -51.644 1.00 80.75 190 LYS A CA 1
ATOM 1542 C C . LYS A 1 190 ? 20.883 -27.371 -51.206 1.00 80.75 190 LYS A C 1
ATOM 1544 O O . LYS A 1 190 ? 21.270 -28.405 -50.672 1.00 80.75 190 LYS A O 1
ATOM 1549 N N . GLU A 1 191 ? 19.602 -27.149 -51.482 1.00 82.81 191 GLU A N 1
ATOM 1550 C CA . GLU A 1 191 ? 18.535 -28.117 -51.223 1.00 82.81 191 GLU A CA 1
ATOM 1551 C C . GLU A 1 191 ? 18.779 -29.427 -51.985 1.00 82.81 191 GLU A C 1
ATOM 1553 O O . GLU A 1 191 ? 18.771 -30.504 -51.390 1.00 82.81 191 GLU A O 1
ATOM 1558 N N . ARG A 1 192 ? 19.083 -29.355 -53.289 1.00 82.44 192 ARG A N 1
ATOM 1559 C CA . ARG A 1 192 ? 19.400 -30.542 -54.103 1.00 82.44 192 ARG A CA 1
ATOM 1560 C C . ARG A 1 192 ? 20.641 -31.279 -53.599 1.00 82.44 192 ARG A C 1
ATOM 1562 O O . ARG A 1 192 ? 20.676 -32.509 -53.638 1.00 82.44 192 ARG A O 1
ATOM 1569 N N . GLU A 1 193 ? 21.666 -30.562 -53.148 1.00 82.44 193 GLU A N 1
ATOM 1570 C CA . GLU A 1 193 ? 22.874 -31.149 -52.557 1.00 82.44 193 GLU A CA 1
ATOM 1571 C C . GLU A 1 193 ? 22.577 -31.842 -51.223 1.00 82.44 193 GLU A C 1
ATOM 1573 O O . GLU A 1 193 ? 22.983 -32.990 -51.033 1.00 82.44 193 GLU A O 1
ATOM 1578 N N . ALA A 1 194 ? 21.807 -31.201 -50.341 1.00 77.88 194 ALA A N 1
ATOM 1579 C CA . ALA A 1 194 ? 21.374 -31.773 -49.071 1.00 77.88 194 ALA A CA 1
ATOM 1580 C C . ALA A 1 194 ? 20.485 -33.013 -49.277 1.00 77.88 194 ALA A C 1
ATOM 1582 O O . ALA A 1 194 ? 20.711 -34.048 -48.651 1.00 77.88 194 ALA A O 1
ATOM 1583 N N . ALA A 1 195 ? 19.541 -32.962 -50.221 1.00 76.50 195 ALA A N 1
ATOM 1584 C CA . ALA A 1 195 ? 18.705 -34.102 -50.594 1.00 76.50 195 ALA A CA 1
ATOM 1585 C C . ALA A 1 195 ? 19.541 -35.271 -51.146 1.00 76.50 195 ALA A C 1
ATOM 1587 O O . ALA A 1 195 ? 19.320 -36.425 -50.780 1.00 76.50 195 ALA A O 1
ATOM 1588 N N . ARG A 1 196 ? 20.558 -34.992 -51.976 1.00 77.38 196 ARG A N 1
ATOM 1589 C CA . ARG A 1 196 ? 21.509 -36.012 -52.459 1.00 77.38 196 ARG A CA 1
ATOM 1590 C C . ARG A 1 196 ? 22.359 -36.596 -51.333 1.00 77.38 196 ARG A C 1
ATOM 1592 O O . ARG A 1 196 ? 22.636 -37.794 -51.360 1.00 77.38 196 ARG A O 1
ATOM 1599 N N . ALA A 1 197 ? 22.786 -35.780 -50.372 1.00 74.06 197 ALA A N 1
ATOM 1600 C CA . ALA A 1 197 ? 23.544 -36.236 -49.211 1.00 74.06 197 ALA A CA 1
ATOM 1601 C C . ALA A 1 197 ? 22.698 -37.143 -48.301 1.00 74.06 197 ALA A C 1
ATOM 1603 O O . ALA A 1 197 ? 23.201 -38.159 -47.839 1.00 74.06 197 ALA A O 1
ATOM 1604 N N . LEU A 1 198 ? 21.409 -36.837 -48.118 1.00 69.62 198 LEU A N 1
ATOM 1605 C CA . LEU A 1 198 ? 20.465 -37.678 -47.372 1.00 69.62 198 LEU A CA 1
ATOM 1606 C C . LEU A 1 198 ? 20.112 -38.978 -48.113 1.00 69.62 198 LEU A C 1
ATOM 1608 O O . LEU A 1 198 ? 20.048 -40.038 -47.495 1.00 69.62 198 LEU A O 1
ATOM 1612 N N . ALA A 1 199 ? 19.926 -38.925 -49.437 1.00 69.44 199 ALA A N 1
ATOM 1613 C CA . ALA A 1 199 ? 19.669 -40.111 -50.262 1.00 69.44 199 ALA A CA 1
ATOM 1614 C C . ALA A 1 199 ? 20.881 -41.059 -50.316 1.00 69.44 199 ALA A C 1
ATOM 1616 O O . ALA A 1 199 ? 20.734 -42.281 -50.391 1.00 69.44 199 ALA A O 1
ATOM 1617 N N . ARG A 1 200 ? 22.097 -40.509 -50.230 1.00 64.81 200 ARG A N 1
ATOM 1618 C CA . ARG A 1 200 ? 23.326 -41.264 -49.972 1.00 64.81 200 ARG A CA 1
ATOM 1619 C C . ARG A 1 200 ? 23.409 -41.568 -48.476 1.00 64.81 200 ARG A C 1
ATOM 1621 O O . ARG A 1 200 ? 24.244 -41.009 -47.774 1.00 64.81 200 ARG A O 1
ATOM 1628 N N . GLY A 1 201 ? 22.540 -42.461 -47.998 1.00 59.09 201 GLY A N 1
ATOM 1629 C CA . GLY A 1 201 ? 22.588 -42.959 -46.622 1.00 59.09 201 GLY A CA 1
ATOM 1630 C C . GLY A 1 201 ? 24.012 -43.378 -46.219 1.00 59.09 201 GLY A C 1
ATOM 1631 O O . GLY A 1 201 ? 24.826 -43.705 -47.094 1.00 59.09 201 GLY A O 1
ATOM 1632 N N . PRO A 1 202 ? 24.349 -43.358 -44.916 1.00 59.00 202 PRO A N 1
ATOM 1633 C CA . PRO A 1 202 ? 25.704 -43.634 -44.454 1.00 59.00 202 PRO A CA 1
ATOM 1634 C C . PRO A 1 202 ? 26.174 -44.953 -45.063 1.00 59.00 202 PRO A C 1
ATOM 1636 O O . PRO A 1 202 ? 25.493 -45.973 -44.927 1.00 59.00 202 PRO A O 1
ATOM 1639 N N . LYS A 1 203 ? 27.310 -44.932 -45.782 1.00 60.38 203 LYS A N 1
ATOM 1640 C CA . LYS A 1 203 ? 27.921 -46.159 -46.306 1.00 60.38 203 LYS A CA 1
ATOM 1641 C C . LYS A 1 203 ? 28.034 -47.114 -45.124 1.00 60.38 203 LYS A C 1
ATOM 1643 O O . LYS A 1 203 ? 28.811 -46.841 -44.211 1.00 60.38 203 LYS A O 1
ATOM 1648 N N . ARG A 1 204 ? 27.234 -48.189 -45.118 1.00 60.19 204 ARG A N 1
ATOM 1649 C CA . ARG A 1 204 ? 27.321 -49.230 -44.091 1.00 60.19 204 ARG A CA 1
ATOM 1650 C C . ARG A 1 204 ? 28.779 -49.656 -44.038 1.00 60.19 204 ARG A C 1
ATOM 1652 O O . ARG A 1 204 ? 29.304 -50.179 -45.022 1.00 60.19 204 ARG A O 1
ATOM 1659 N N . ARG A 1 205 ? 29.438 -49.349 -42.921 1.00 59.47 205 ARG A N 1
ATOM 1660 C CA . ARG A 1 205 ? 30.801 -49.784 -42.650 1.00 59.47 205 ARG A CA 1
ATOM 1661 C C . ARG A 1 205 ? 30.730 -51.309 -42.670 1.00 59.47 205 ARG A C 1
ATOM 1663 O O . ARG A 1 205 ? 30.024 -51.901 -41.859 1.00 59.47 205 ARG A O 1
ATOM 1670 N N . LYS A 1 206 ? 31.319 -51.936 -43.689 1.00 66.88 206 LYS A N 1
ATOM 1671 C CA . LYS A 1 206 ? 31.433 -53.393 -43.726 1.00 66.88 206 LYS A CA 1
ATOM 1672 C C . LYS A 1 206 ? 32.456 -53.739 -42.652 1.00 66.88 206 LYS A C 1
ATOM 1674 O O . LYS A 1 206 ? 33.632 -53.458 -42.857 1.00 66.88 206 LYS A O 1
ATOM 1679 N N . TYR A 1 207 ? 31.989 -54.236 -41.513 1.00 70.25 207 TYR A N 1
ATOM 1680 C CA . TYR A 1 207 ? 32.870 -54.758 -40.475 1.00 70.25 207 TYR A CA 1
ATOM 1681 C C . TYR A 1 207 ? 33.668 -55.920 -41.057 1.00 70.25 207 TYR A C 1
ATOM 1683 O O . TYR A 1 207 ? 33.114 -56.754 -41.785 1.00 70.25 207 TYR A O 1
ATOM 1691 N N . THR A 1 208 ? 34.970 -55.945 -40.797 1.00 76.62 208 THR A N 1
ATOM 1692 C CA . THR A 1 208 ? 35.793 -57.099 -41.159 1.00 76.62 208 THR A CA 1
ATOM 1693 C C . THR A 1 208 ? 35.440 -58.280 -40.240 1.00 76.62 208 THR A C 1
ATOM 1695 O O . THR A 1 208 ? 34.919 -58.072 -39.141 1.00 76.62 208 THR A O 1
ATOM 1698 N N . PRO A 1 209 ? 35.685 -59.536 -40.659 1.00 72.75 209 PRO A N 1
ATOM 1699 C CA . PRO A 1 209 ? 35.363 -60.714 -39.846 1.00 72.75 209 PRO A CA 1
ATOM 1700 C C . PRO A 1 209 ? 35.997 -60.687 -38.445 1.00 72.75 209 PRO A C 1
ATOM 1702 O O . PRO A 1 209 ? 35.402 -61.176 -37.490 1.00 72.75 209 PRO A O 1
ATOM 1705 N N . GLU A 1 210 ? 37.172 -60.067 -38.317 1.00 70.94 210 GLU A N 1
ATOM 1706 C CA . GLU A 1 210 ? 37.895 -59.901 -37.050 1.00 70.94 210 GLU A CA 1
ATOM 1707 C C . GLU A 1 210 ? 37.173 -58.950 -36.080 1.00 70.94 210 GLU A C 1
ATOM 1709 O O . GLU A 1 210 ? 37.122 -59.210 -34.880 1.00 70.94 210 GLU A O 1
ATOM 1714 N N . GLU A 1 211 ? 36.548 -57.882 -36.587 1.00 72.69 211 GLU A N 1
ATOM 1715 C CA . GLU A 1 211 ? 35.825 -56.900 -35.767 1.00 72.69 211 GLU A CA 1
ATOM 1716 C C . GLU A 1 211 ? 34.506 -57.459 -35.212 1.00 72.69 211 GLU A C 1
ATOM 1718 O O . GLU A 1 211 ? 34.093 -57.089 -34.115 1.00 72.69 211 GLU A O 1
ATOM 1723 N N . LEU A 1 212 ? 33.853 -58.375 -35.938 1.00 71.31 212 LEU A N 1
ATOM 1724 C CA . LEU A 1 212 ? 32.629 -59.046 -35.476 1.00 71.31 212 LEU A CA 1
ATOM 1725 C C . LEU A 1 212 ? 32.907 -60.095 -34.390 1.00 71.31 212 LEU A C 1
ATOM 1727 O O . LEU A 1 212 ? 32.047 -60.330 -33.546 1.00 71.31 212 LEU A O 1
ATOM 1731 N N . ALA A 1 213 ? 34.100 -60.697 -34.384 1.00 73.56 213 ALA A N 1
ATOM 1732 C CA . ALA A 1 213 ? 34.514 -61.662 -33.365 1.00 73.56 213 ALA A CA 1
ATOM 1733 C C . ALA A 1 213 ? 34.871 -61.006 -32.017 1.00 73.56 213 ALA A C 1
ATOM 1735 O O . ALA A 1 213 ? 34.885 -61.679 -30.989 1.00 73.56 213 ALA A O 1
ATOM 1736 N N . ALA A 1 214 ? 35.149 -59.698 -32.010 1.00 71.56 214 ALA A N 1
ATOM 1737 C CA . ALA A 1 214 ? 35.547 -58.945 -30.821 1.00 71.56 214 ALA A CA 1
ATOM 1738 C C . ALA A 1 214 ? 34.368 -58.374 -30.010 1.00 71.56 214 ALA A C 1
ATOM 1740 O O . ALA A 1 214 ? 34.606 -57.723 -28.995 1.00 71.56 214 ALA A O 1
ATOM 1741 N N . VAL A 1 215 ? 33.115 -58.581 -30.438 1.00 68.75 215 VAL A N 1
ATOM 1742 C CA . VAL A 1 215 ? 31.929 -58.118 -29.701 1.00 68.75 215 VAL A CA 1
ATOM 1743 C C . VAL A 1 215 ? 31.497 -59.213 -28.714 1.00 68.75 215 VAL A C 1
ATOM 1745 O O . VAL A 1 215 ? 30.976 -60.239 -29.152 1.00 68.75 215 VAL A O 1
ATOM 1748 N N . PRO A 1 216 ? 31.720 -59.045 -27.397 1.00 67.88 216 PRO A N 1
ATOM 1749 C CA . PRO A 1 216 ? 31.269 -60.011 -26.401 1.00 67.88 216 PRO A CA 1
ATOM 1750 C C . PRO A 1 216 ? 29.737 -59.973 -26.300 1.00 67.88 216 PRO A C 1
ATOM 1752 O O . PRO A 1 216 ? 29.158 -58.889 -26.198 1.00 67.88 216 PRO A O 1
ATOM 1755 N N . PHE A 1 217 ? 29.099 -61.145 -26.353 1.00 57.97 217 PHE A N 1
ATOM 1756 C CA . PHE A 1 217 ? 27.670 -61.319 -26.066 1.00 57.97 217 PHE A CA 1
ATOM 1757 C C . PHE A 1 217 ? 27.408 -61.349 -24.560 1.00 57.97 217 PHE A C 1
ATOM 1759 O O . PHE A 1 217 ? 28.224 -61.968 -23.838 1.00 57.97 217 PHE A O 1
#